Protein AF-A0AAE0UJG8-F1 (afdb_monomer)

Sequence (278 aa):
MYREDGTKCPFLLSLLTGKALEWASAVWDANPLIRASYSHFEKGICEVFEHPAGGEDISVQLMEIRQGSESAADYAIRFRTLAAQSELNNAVLWAMFHAGLNPTLQSELACHVEATSLSQFVATAIRLDNLQRQRRTGASDMASACPCIRLDCPGRGERDPEPMQLGRSRLAEEERRPRGPLRRCYNCGSTGHLSPRCLERASDTQVGDRSLLLSLTIPVSLLFSDCCVCVPALIDSGAAVNLIDGALVEELGITTSPCVPSLRITPIDSRKKPLRPR

Mean predicted aligned error: 22.06 Å

Solvent-accessible surface area (backbone atoms only — not comparable to full-atom values): 18209 Å² total; per-residue (Å²): 138,73,83,58,30,61,56,48,37,62,52,52,54,70,69,43,60,70,73,56,29,58,52,47,54,56,47,50,76,73,32,69,60,38,50,61,29,45,70,50,37,52,49,52,49,42,75,75,61,68,60,46,93,85,77,52,55,57,69,55,53,54,70,66,49,62,29,73,92,55,51,51,56,61,37,50,50,57,49,48,60,49,50,73,78,43,92,69,54,67,72,56,53,42,53,40,52,56,69,22,44,42,70,72,56,42,59,57,48,71,75,54,88,76,61,89,41,66,70,53,41,52,51,52,47,31,53,50,44,51,52,53,50,48,51,65,59,43,60,72,60,56,79,80,63,75,86,69,79,75,79,75,73,86,77,85,82,84,90,85,91,78,97,80,80,84,68,90,68,86,78,66,93,80,74,82,68,88,86,75,87,77,67,43,13,84,79,80,63,48,72,85,44,48,63,95,70,54,75,71,80,79,72,76,97,67,98,67,93,72,80,73,82,69,80,47,61,45,83,40,75,49,77,55,99,96,48,78,46,80,44,78,39,78,65,56,98,83,60,91,65,94,82,77,61,67,68,59,38,62,75,69,66,57,89,81,73,81,54,85,78,75,75,84,86,74,74,95,61,97,66,94,70,92,77,83,79,106

Secondary structure (DSSP, 8-state):
--TTHHHHHHHHHHH--THHHHHHHHHHHH-HHHHH-HHHHHHHHHHHH---TTSS-HHHHHHH---TTS-HHHHHHHHHHHHHT----HHHHHHHHHHHS-HHHHHHHHT-----SHHHHHHHHHHHHHHHHHHHHHHHHTTS--------PPP-------S---------TT---------B-TTT--BS--GGG-GGGGS-------------EEEEEEEETTEEEEEEEE--TT-SS----HHHHHHTT------SSPP----SSS----PPP-

InterPro domains:
  IPR001878 Zinc finger, CCHC-type [PF00098] (184-198)
  IPR001878 Zinc finger, CCHC-type [PS50158] (183-198)
  IPR001878 Zinc finger, CCHC-type [SM00343] (184-200)
  IPR005162 Retrotransposon-derived protein PEG10, N-terminal capsid-like domain [PF03732] (14-103)
  IPR032567 RTL1-related [PTHR15503] (7-258)
  IPR036875 Zinc finger, CCHC-type superfamily [SSF57756] (178-202)

Radius of gyration: 36.32 Å; Cα contacts (8 Å, |Δi|>4): 163; chains: 1; bounding box: 95×58×89 Å

Structure (mmCIF, N/CA/C/O backbone):
data_AF-A0AAE0UJG8-F1
#
_entry.id   AF-A0AAE0UJG8-F1
#
loop_
_atom_site.group_PDB
_atom_site.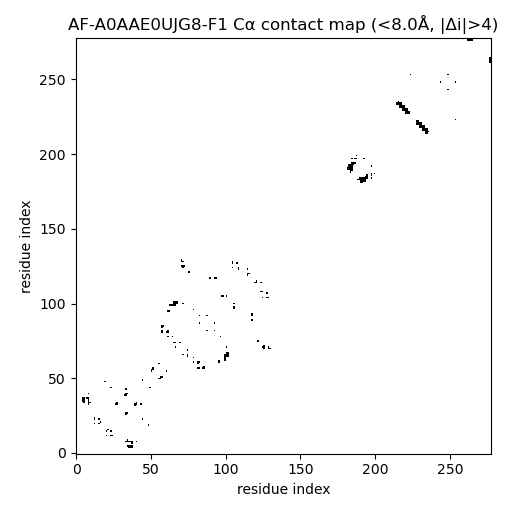id
_atom_site.type_symbol
_atom_site.label_atom_id
_atom_site.label_alt_id
_atom_site.label_comp_id
_atom_site.label_asym_id
_atom_site.label_entity_id
_atom_site.label_seq_id
_atom_site.pdbx_PDB_ins_code
_atom_site.Cartn_x
_atom_site.Cartn_y
_atom_site.Cartn_z
_atom_site.occupancy
_atom_site.B_iso_or_equiv
_atom_site.auth_seq_id
_atom_site.auth_comp_id
_atom_site.auth_asym_id
_atom_site.auth_atom_id
_atom_site.pdbx_PDB_model_num
ATOM 1 N N . MET A 1 1 ? 33.827 -16.273 -23.332 1.00 45.38 1 MET A N 1
ATOM 2 C CA . MET A 1 1 ? 32.419 -15.880 -23.113 1.00 45.38 1 MET A CA 1
ATOM 3 C C . MET A 1 1 ? 31.811 -15.050 -24.261 1.00 45.38 1 MET A C 1
ATOM 5 O O . MET A 1 1 ? 30.702 -14.586 -24.100 1.00 45.38 1 MET A O 1
ATOM 9 N N . TYR A 1 2 ? 32.459 -14.907 -25.433 1.00 48.12 2 TYR A N 1
ATOM 10 C CA . TYR A 1 2 ? 32.047 -13.949 -26.486 1.00 48.12 2 TYR A CA 1
ATOM 11 C C . TYR A 1 2 ? 31.337 -14.552 -27.717 1.00 48.12 2 TYR A C 1
ATOM 13 O O . TYR A 1 2 ? 31.074 -13.841 -28.680 1.00 48.12 2 TYR A O 1
ATOM 21 N N . ARG A 1 3 ? 31.071 -15.865 -27.753 1.00 50.94 3 ARG A N 1
ATOM 22 C CA . ARG A 1 3 ? 30.606 -16.528 -28.991 1.00 50.94 3 ARG A CA 1
ATOM 23 C C . ARG A 1 3 ? 29.095 -16.426 -29.221 1.00 50.94 3 ARG A C 1
ATOM 25 O O . ARG A 1 3 ? 28.6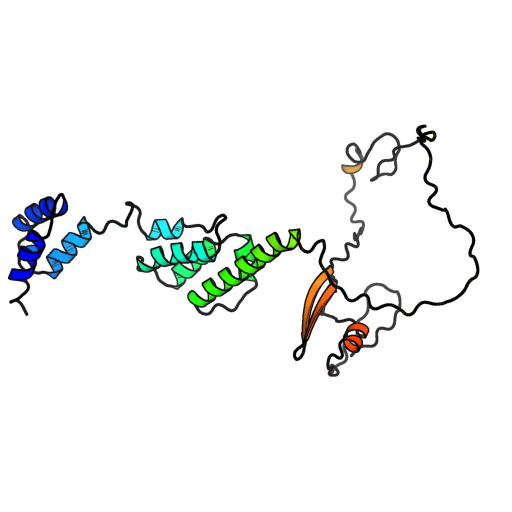57 -16.577 -30.352 1.00 50.94 3 ARG A O 1
ATOM 32 N N . GLU A 1 4 ? 28.319 -16.174 -28.171 1.00 61.50 4 GLU A N 1
ATOM 33 C CA . GLU A 1 4 ? 26.854 -16.156 -28.248 1.00 61.50 4 GLU A CA 1
ATOM 34 C C . GLU A 1 4 ? 26.285 -14.749 -28.487 1.00 61.50 4 GLU A C 1
ATOM 36 O O . GLU A 1 4 ? 25.322 -14.595 -29.240 1.00 61.50 4 GLU A O 1
ATOM 41 N N . ASP A 1 5 ? 26.909 -13.713 -27.922 1.00 60.31 5 ASP A N 1
ATOM 42 C CA . ASP A 1 5 ? 26.374 -12.343 -27.935 1.00 60.31 5 ASP A CA 1
ATOM 43 C C . ASP A 1 5 ? 26.286 -11.749 -29.347 1.00 60.31 5 ASP A C 1
ATOM 45 O O . ASP A 1 5 ? 25.276 -11.139 -29.694 1.00 60.31 5 ASP A O 1
ATOM 49 N N . GLY A 1 6 ? 27.269 -12.033 -30.212 1.00 66.25 6 GLY A N 1
ATOM 50 C CA . GLY A 1 6 ? 27.276 -11.553 -31.600 1.00 66.25 6 GLY A CA 1
ATOM 51 C C . GLY A 1 6 ? 26.129 -12.092 -32.468 1.00 66.25 6 GLY A C 1
ATOM 52 O O . GLY A 1 6 ? 25.825 -11.510 -33.504 1.00 66.25 6 GLY A O 1
ATOM 53 N N . THR A 1 7 ? 25.472 -13.180 -32.048 1.00 74.38 7 THR A N 1
ATOM 54 C CA . THR A 1 7 ? 24.292 -13.743 -32.736 1.00 74.38 7 THR A CA 1
ATOM 55 C C . THR A 1 7 ? 22.969 -13.401 -32.052 1.00 74.38 7 THR A C 1
ATOM 57 O O . THR A 1 7 ? 21.939 -13.339 -32.720 1.00 74.38 7 THR A O 1
ATOM 60 N N . LYS A 1 8 ? 22.987 -13.118 -30.743 1.00 79.56 8 LYS A N 1
ATOM 61 C CA . LYS A 1 8 ? 21.794 -12.766 -29.957 1.00 79.56 8 LYS A CA 1
ATOM 62 C C . LYS A 1 8 ? 21.279 -11.367 -30.285 1.00 79.56 8 LYS A C 1
ATOM 64 O O . LYS A 1 8 ? 20.082 -11.202 -30.492 1.00 79.56 8 LYS A O 1
ATOM 69 N N . CYS A 1 9 ? 22.169 -10.381 -30.389 1.00 81.94 9 CYS A N 1
ATOM 70 C CA . CYS A 1 9 ? 21.792 -9.002 -30.702 1.00 81.94 9 CY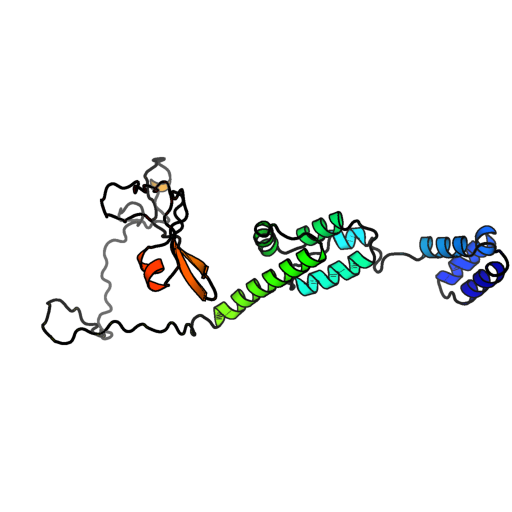S A CA 1
ATOM 71 C C . CYS A 1 9 ? 21.070 -8.849 -32.062 1.00 81.94 9 CYS A C 1
ATOM 73 O O . CYS A 1 9 ? 19.986 -8.269 -32.083 1.00 81.94 9 CYS A O 1
ATOM 75 N N . PRO A 1 10 ? 21.576 -9.390 -33.195 1.00 83.50 10 PRO A N 1
ATOM 76 C CA . PRO A 1 10 ? 20.868 -9.287 -34.475 1.00 83.50 10 PRO A CA 1
ATOM 77 C C . PRO A 1 10 ? 19.581 -10.126 -34.520 1.00 83.50 10 PRO A C 1
ATOM 79 O O . PRO A 1 10 ? 18.652 -9.773 -35.241 1.00 83.50 10 PRO A O 1
ATOM 82 N N . PHE A 1 11 ? 19.502 -11.212 -33.743 1.00 84.88 11 PHE A N 1
ATOM 83 C CA . PHE A 1 11 ? 18.270 -11.985 -33.585 1.00 84.88 11 PHE A CA 1
ATOM 84 C C . PHE A 1 11 ? 17.201 -11.217 -32.794 1.00 84.88 11 PHE A C 1
ATOM 86 O O . PHE A 1 11 ? 16.043 -11.197 -33.189 1.00 84.88 11 PHE A O 1
ATOM 93 N N . LEU A 1 12 ? 17.565 -10.529 -31.709 1.00 83.94 12 LEU A N 1
ATOM 94 C CA . LEU A 1 12 ? 16.628 -9.641 -31.017 1.00 83.94 12 LEU A CA 1
ATOM 95 C C . LEU A 1 12 ? 16.193 -8.481 -31.908 1.00 83.94 12 LEU A C 1
ATOM 97 O O . LEU A 1 12 ? 15.010 -8.163 -31.937 1.00 83.94 12 LEU A O 1
ATOM 101 N N . LEU A 1 13 ? 17.114 -7.903 -32.685 1.00 85.38 13 LEU A N 1
ATOM 102 C CA . LEU A 1 13 ? 16.790 -6.858 -33.654 1.00 85.38 13 LEU A CA 1
ATOM 103 C C . LEU A 1 13 ? 15.688 -7.307 -34.629 1.00 85.38 13 LEU A C 1
ATOM 105 O O . LEU A 1 13 ? 14.796 -6.520 -34.928 1.00 85.38 13 LEU A O 1
ATOM 109 N N . SER A 1 14 ? 15.710 -8.565 -35.091 1.00 87.75 14 SER A N 1
ATOM 110 C CA . SER A 1 14 ? 14.680 -9.090 -36.000 1.00 87.75 14 SER A CA 1
ATOM 111 C C . SER A 1 14 ? 13.337 -9.392 -35.325 1.00 87.75 14 SER A C 1
ATOM 113 O O . SER A 1 14 ? 12.329 -9.508 -36.020 1.00 87.75 14 SER A O 1
ATOM 115 N N . LEU A 1 15 ? 13.304 -9.498 -33.993 1.00 87.69 15 LEU A N 1
ATOM 116 C CA . LEU A 1 15 ? 12.079 -9.656 -33.203 1.00 87.69 15 LEU A CA 1
ATOM 117 C C . LEU A 1 15 ? 11.403 -8.315 -32.878 1.00 87.69 15 LEU A C 1
ATOM 119 O O . LEU A 1 15 ? 10.216 -8.293 -32.546 1.00 87.69 15 LEU A O 1
ATOM 123 N N . LEU A 1 16 ? 12.132 -7.198 -32.965 1.00 87.81 16 LEU A N 1
ATOM 124 C CA . LEU A 1 16 ? 11.573 -5.869 -32.727 1.00 87.81 16 LEU A CA 1
ATOM 125 C C . LEU A 1 16 ? 10.681 -5.430 -33.888 1.00 87.81 16 LEU A C 1
ATOM 127 O O . LEU A 1 16 ? 10.970 -5.665 -35.059 1.00 87.81 16 LEU A O 1
ATOM 131 N N . THR A 1 17 ? 9.594 -4.735 -33.561 1.00 88.06 17 THR A N 1
ATOM 132 C CA . THR A 1 17 ? 8.644 -4.204 -34.545 1.00 88.06 17 THR A CA 1
ATOM 133 C C . THR A 1 17 ? 8.210 -2.784 -34.182 1.00 88.06 17 THR A C 1
ATOM 135 O O . THR A 1 17 ? 8.353 -2.335 -33.041 1.00 88.06 17 THR A O 1
ATOM 138 N N . GLY A 1 18 ? 7.705 -2.045 -35.173 1.00 89.25 18 GLY A N 1
ATOM 139 C CA . GLY A 1 18 ? 7.240 -0.668 -34.996 1.00 89.25 18 GLY A CA 1
ATOM 140 C C . GLY A 1 18 ? 8.345 0.280 -34.515 1.00 89.25 18 GLY A C 1
ATOM 141 O O . GLY A 1 18 ? 9.488 0.196 -34.963 1.00 89.25 18 GLY A O 1
ATOM 142 N N . LYS A 1 19 ? 8.008 1.163 -33.567 1.00 86.50 19 LYS A N 1
ATOM 143 C CA . LYS A 1 19 ? 8.917 2.198 -33.035 1.00 86.50 19 LYS A CA 1
ATOM 144 C C . LYS A 1 19 ? 10.189 1.628 -32.392 1.00 86.50 19 LYS A C 1
ATOM 146 O O . LYS A 1 19 ? 11.232 2.275 -32.428 1.00 86.50 19 LYS A O 1
ATOM 151 N N . ALA A 1 20 ? 10.115 0.418 -31.831 1.00 87.69 20 ALA A N 1
ATOM 152 C CA . ALA A 1 20 ? 11.273 -0.255 -31.247 1.00 87.69 20 ALA A CA 1
ATOM 153 C C . ALA A 1 20 ? 12.316 -0.636 -32.304 1.00 87.69 20 ALA A C 1
ATOM 155 O O . ALA A 1 20 ? 13.510 -0.479 -32.067 1.00 87.69 20 ALA A O 1
ATOM 156 N N . LEU A 1 21 ? 11.874 -1.067 -33.490 1.00 90.31 21 LEU A N 1
ATOM 157 C CA . LEU A 1 21 ? 12.770 -1.387 -34.600 1.00 90.31 21 LEU A CA 1
ATOM 158 C C . LEU A 1 21 ? 13.400 -0.127 -35.207 1.00 90.31 21 LEU A C 1
ATOM 160 O O . LEU A 1 21 ? 14.593 -0.125 -35.500 1.00 90.31 21 LEU A O 1
ATOM 164 N N . GLU A 1 22 ? 12.621 0.947 -35.369 1.00 88.56 22 GLU A N 1
ATOM 165 C CA . GLU A 1 22 ? 13.127 2.234 -35.870 1.00 88.56 22 GLU A CA 1
ATOM 166 C C . GLU A 1 22 ? 14.260 2.761 -34.983 1.00 88.56 22 GLU A C 1
ATOM 168 O O . GLU A 1 22 ? 15.355 3.033 -35.478 1.00 88.56 22 GLU A O 1
ATOM 173 N N . TRP A 1 23 ? 14.038 2.805 -33.665 1.00 90.56 23 TRP A N 1
ATOM 174 C CA . TRP A 1 23 ? 15.079 3.157 -32.701 1.00 90.56 23 TRP A CA 1
ATOM 175 C C . TRP A 1 23 ? 16.276 2.205 -32.785 1.00 90.56 23 TRP A C 1
ATOM 177 O O . TRP A 1 23 ? 17.416 2.655 -32.917 1.00 90.56 23 TRP A O 1
ATOM 187 N N . ALA A 1 24 ? 16.024 0.893 -32.744 1.00 88.38 24 ALA A N 1
ATOM 188 C CA . ALA A 1 24 ? 17.097 -0.085 -32.677 1.00 88.38 24 ALA A CA 1
ATOM 189 C C . ALA A 1 24 ? 17.972 -0.040 -33.931 1.00 88.38 24 ALA A C 1
ATOM 191 O O . ALA A 1 24 ? 19.183 -0.108 -33.800 1.00 88.38 24 ALA A O 1
ATOM 192 N N . SER A 1 25 ? 17.400 0.152 -35.124 1.00 88.12 25 SER A N 1
ATOM 193 C CA . SER A 1 25 ? 18.158 0.293 -36.376 1.00 88.12 25 SER A CA 1
ATOM 194 C C . SER A 1 25 ? 19.057 1.537 -36.398 1.00 88.12 25 SER A C 1
ATOM 196 O O . SER A 1 25 ? 20.227 1.440 -36.767 1.00 88.12 25 SER A O 1
ATOM 198 N N . ALA A 1 26 ? 18.564 2.680 -35.910 1.00 88.12 26 ALA A N 1
ATOM 199 C CA . ALA A 1 26 ? 19.345 3.913 -35.829 1.00 88.12 26 ALA A CA 1
ATOM 200 C C . ALA A 1 26 ? 20.521 3.785 -34.845 1.00 88.12 26 ALA A C 1
ATOM 202 O O . ALA A 1 26 ? 21.645 4.203 -35.131 1.00 88.12 26 ALA A O 1
ATOM 203 N N . VAL A 1 27 ? 20.275 3.167 -33.688 1.00 86.88 27 VAL A N 1
ATOM 204 C CA . VAL A 1 27 ? 21.295 2.942 -32.656 1.00 86.88 27 VAL A CA 1
ATOM 205 C C . VAL A 1 27 ? 22.275 1.838 -33.055 1.00 86.88 27 VAL A C 1
ATOM 207 O O . VAL A 1 27 ? 23.464 1.939 -32.746 1.00 86.88 27 VAL A O 1
ATOM 210 N N . TRP A 1 28 ? 21.799 0.822 -33.781 1.00 85.50 28 TRP A N 1
ATOM 211 C CA . TRP A 1 28 ? 22.615 -0.254 -34.336 1.00 85.50 28 TRP A CA 1
ATOM 212 C C . TRP A 1 28 ? 23.740 0.337 -35.176 1.00 85.50 28 TRP A C 1
ATOM 214 O O . TRP A 1 28 ? 24.903 0.026 -34.926 1.00 85.50 28 TRP A O 1
ATOM 224 N N . ASP A 1 29 ? 23.414 1.242 -36.103 1.00 83.00 29 ASP A N 1
ATOM 225 C CA . ASP A 1 29 ? 24.383 1.900 -36.982 1.00 83.00 29 ASP A CA 1
ATOM 226 C C . ASP A 1 29 ? 25.317 2.868 -36.253 1.00 83.00 29 ASP A C 1
ATOM 228 O O . ASP A 1 29 ? 26.514 2.891 -36.549 1.00 83.00 29 ASP A O 1
ATOM 232 N N . ALA A 1 30 ? 24.805 3.606 -35.270 1.00 84.81 30 ALA A N 1
ATOM 233 C CA . ALA A 1 30 ? 25.566 4.628 -34.560 1.00 84.81 30 ALA A CA 1
ATOM 234 C C . ALA A 1 30 ? 26.528 4.078 -33.489 1.00 84.81 30 ALA A C 1
ATOM 236 O O . ALA A 1 30 ? 27.529 4.731 -33.192 1.00 84.81 30 ALA A O 1
ATOM 237 N N . ASN A 1 31 ? 26.243 2.914 -32.887 1.00 82.69 31 ASN A N 1
ATOM 238 C CA . ASN A 1 31 ? 26.942 2.465 -31.680 1.00 82.69 31 ASN A CA 1
ATOM 239 C C . ASN A 1 31 ? 27.471 1.015 -31.788 1.00 82.69 31 ASN A C 1
ATOM 241 O O . ASN A 1 31 ? 26.727 0.052 -31.578 1.00 82.69 31 ASN A O 1
ATOM 245 N N . PRO A 1 32 ? 28.777 0.808 -32.057 1.00 82.25 32 PRO A N 1
ATOM 246 C CA . PRO A 1 32 ? 29.342 -0.532 -32.248 1.00 82.25 32 PRO A CA 1
ATOM 247 C C . PRO A 1 32 ? 29.331 -1.393 -30.972 1.00 82.25 32 PRO A C 1
ATOM 249 O O . PRO A 1 32 ? 29.357 -2.619 -31.061 1.00 82.25 32 PRO A O 1
ATOM 252 N N . LEU A 1 33 ? 29.244 -0.778 -29.787 1.00 81.31 33 LEU A N 1
ATOM 253 C CA . LEU A 1 33 ? 29.169 -1.484 -28.500 1.00 81.31 33 LEU A CA 1
ATOM 254 C C . LEU A 1 33 ? 27.865 -2.276 -28.337 1.00 81.31 33 LEU A C 1
ATOM 256 O O . LEU A 1 33 ? 27.872 -3.373 -27.785 1.00 81.31 33 LEU A O 1
ATOM 260 N N . ILE A 1 34 ? 26.767 -1.755 -28.882 1.00 79.31 34 ILE A N 1
ATOM 261 C CA . ILE A 1 34 ? 25.436 -2.373 -28.824 1.00 79.31 34 ILE A CA 1
ATOM 262 C C . ILE A 1 34 ? 25.353 -3.596 -29.754 1.00 79.31 34 ILE A C 1
ATOM 264 O O . ILE A 1 34 ? 24.645 -4.561 -29.475 1.00 79.31 34 ILE A O 1
ATOM 268 N N . ARG A 1 35 ? 26.154 -3.608 -30.826 1.00 77.25 35 ARG A N 1
ATOM 269 C CA . ARG A 1 35 ? 26.320 -4.770 -31.714 1.00 77.25 35 ARG A CA 1
ATOM 270 C C . ARG A 1 35 ? 27.167 -5.877 -31.092 1.00 77.25 35 ARG A C 1
ATOM 272 O O . ARG A 1 35 ? 26.952 -7.051 -31.381 1.00 77.25 35 ARG A O 1
ATOM 279 N N . ALA A 1 36 ? 28.158 -5.498 -30.287 1.00 79.69 36 ALA A N 1
ATOM 280 C CA . ALA A 1 36 ? 29.158 -6.414 -29.750 1.00 79.69 36 ALA A CA 1
ATOM 281 C C . ALA A 1 36 ? 28.756 -7.052 -28.412 1.00 79.69 36 ALA A C 1
ATOM 283 O O . ALA A 1 36 ? 29.292 -8.102 -28.059 1.00 79.69 36 ALA A O 1
ATOM 284 N N . SER A 1 37 ? 27.849 -6.425 -27.660 1.00 84.06 37 SER A N 1
ATOM 285 C CA . SER A 1 37 ? 27.502 -6.847 -26.305 1.00 84.06 37 SER A CA 1
ATOM 286 C C . SER A 1 37 ? 25.993 -6.857 -26.087 1.00 84.06 37 SER A C 1
ATOM 288 O O . SER A 1 37 ? 25.329 -5.826 -26.196 1.00 84.06 37 SER A O 1
ATOM 290 N N . TYR A 1 38 ? 25.475 -8.027 -25.708 1.00 84.00 38 TYR A N 1
ATOM 291 C CA . TYR A 1 38 ? 24.061 -8.217 -25.386 1.00 84.00 38 TYR A CA 1
ATOM 292 C C . TYR A 1 38 ? 23.606 -7.308 -24.241 1.00 84.00 38 TYR A C 1
ATOM 294 O O . TYR A 1 38 ? 22.577 -6.652 -24.355 1.00 84.00 38 TYR A O 1
ATOM 302 N N . SER A 1 39 ? 24.405 -7.191 -23.177 1.00 85.44 39 SER A N 1
ATOM 303 C CA . SER A 1 39 ? 24.059 -6.357 -22.020 1.00 85.44 39 SER A CA 1
ATOM 304 C C . SER A 1 39 ? 23.936 -4.873 -22.368 1.00 85.44 39 SER A C 1
ATOM 306 O O . SER A 1 39 ? 23.113 -4.174 -21.788 1.00 85.44 39 SER A O 1
ATOM 308 N N . HIS A 1 40 ? 24.719 -4.379 -23.333 1.00 85.44 40 HIS A N 1
ATOM 309 C CA . HIS A 1 40 ? 24.612 -2.994 -23.797 1.00 85.44 40 HIS A CA 1
ATOM 310 C C . HIS A 1 40 ? 23.367 -2.780 -24.664 1.00 85.44 40 HIS A C 1
ATOM 312 O O . HIS A 1 40 ? 22.743 -1.725 -24.577 1.00 85.44 40 HIS A O 1
ATOM 318 N N . PHE A 1 41 ? 22.993 -3.774 -25.475 1.00 85.25 41 PHE A N 1
ATOM 319 C CA . PHE A 1 41 ? 21.751 -3.749 -26.249 1.00 85.25 41 PHE A CA 1
ATOM 320 C C . PHE A 1 41 ? 20.515 -3.779 -25.345 1.00 85.25 41 PHE A C 1
ATOM 322 O O . PHE A 1 41 ? 19.624 -2.948 -25.502 1.00 85.25 41 PHE A O 1
ATOM 329 N N . GLU A 1 42 ? 20.492 -4.687 -24.369 1.00 84.56 42 GLU A N 1
ATOM 330 C CA . GLU A 1 42 ? 19.427 -4.799 -23.370 1.00 84.56 42 GLU A CA 1
ATOM 331 C C . GLU A 1 42 ? 19.310 -3.517 -22.540 1.00 84.56 42 GLU A C 1
ATOM 333 O O . GLU A 1 42 ? 18.232 -2.946 -22.433 1.00 84.56 42 GLU A O 1
ATOM 338 N N . LYS A 1 43 ? 20.425 -2.968 -22.051 1.00 84.81 43 LYS A N 1
ATOM 339 C CA . LYS A 1 43 ? 20.386 -1.702 -21.315 1.00 84.81 43 LYS A CA 1
ATOM 340 C C . LYS A 1 43 ? 19.833 -0.551 -22.162 1.00 84.81 43 LYS A C 1
ATOM 342 O O . LYS A 1 43 ? 19.016 0.215 -21.671 1.00 84.81 43 LYS A O 1
ATOM 347 N N . GLY A 1 44 ? 20.235 -0.450 -23.430 1.00 85.06 44 GLY A N 1
ATOM 348 C CA . GLY A 1 44 ? 19.723 0.585 -24.328 1.00 85.06 44 GLY A CA 1
ATOM 349 C C . GLY A 1 44 ? 18.224 0.444 -24.602 1.00 85.06 44 GLY A C 1
ATOM 350 O O . GLY A 1 44 ? 17.520 1.450 -24.650 1.00 85.06 44 GLY A O 1
ATOM 351 N N . ILE A 1 45 ? 17.723 -0.788 -24.765 1.00 85.38 45 ILE A N 1
ATOM 352 C CA . ILE A 1 45 ? 16.292 -1.001 -25.012 1.00 85.38 45 ILE A CA 1
ATOM 353 C C . ILE A 1 45 ? 15.472 -0.699 -23.761 1.00 85.38 45 ILE A C 1
ATOM 355 O O . ILE A 1 45 ? 14.427 -0.066 -23.869 1.00 85.38 45 ILE A O 1
ATOM 359 N N . CYS A 1 46 ? 15.977 -1.069 -22.584 1.00 82.19 46 CYS A N 1
ATOM 360 C CA . CYS A 1 46 ? 15.388 -0.706 -21.304 1.00 82.19 46 CYS A CA 1
ATOM 361 C C . CYS A 1 46 ? 15.370 0.819 -21.125 1.00 82.19 46 CYS A C 1
ATOM 363 O O . CYS A 1 46 ? 14.309 1.391 -20.937 1.00 82.19 46 CYS A O 1
ATOM 365 N N . GLU A 1 47 ? 16.487 1.519 -21.332 1.00 82.69 47 GLU A N 1
ATOM 366 C CA . GLU A 1 47 ? 16.549 2.985 -21.204 1.00 82.69 47 GLU A CA 1
ATOM 367 C C . GLU A 1 47 ? 15.539 3.729 -22.099 1.00 82.69 47 GLU A C 1
ATOM 369 O O . GLU A 1 47 ? 15.025 4.775 -21.708 1.00 82.69 47 GLU A O 1
ATOM 374 N N . VAL A 1 48 ? 15.250 3.214 -23.299 1.00 83.31 48 VAL A N 1
ATOM 375 C CA . VAL A 1 48 ? 14.342 3.878 -24.251 1.00 83.31 48 VAL A CA 1
ATOM 376 C C . VAL A 1 48 ? 12.902 3.369 -24.181 1.00 83.31 48 VAL A C 1
ATOM 378 O O . VAL A 1 48 ? 11.986 4.094 -24.567 1.00 83.31 48 VAL A O 1
ATOM 381 N N . PHE A 1 49 ? 12.657 2.151 -23.698 1.00 80.62 49 PHE A N 1
ATOM 382 C CA . PHE A 1 49 ? 11.324 1.535 -23.733 1.00 80.62 49 PHE A CA 1
ATOM 383 C C . PHE A 1 49 ? 10.786 1.075 -22.378 1.00 80.62 49 PHE A C 1
ATOM 385 O O . PHE A 1 49 ? 9.574 0.881 -22.287 1.00 80.62 49 PHE A O 1
ATOM 392 N N . GLU A 1 50 ? 11.595 0.986 -21.319 1.00 73.31 50 GLU A N 1
ATOM 393 C CA . GLU A 1 50 ? 11.095 0.886 -19.940 1.00 73.31 50 GLU A CA 1
ATOM 394 C C . GLU A 1 50 ? 10.570 2.245 -19.490 1.00 73.31 50 GLU A C 1
ATOM 396 O O . GLU A 1 50 ? 11.147 2.957 -18.675 1.00 73.31 50 GLU A O 1
ATOM 401 N N . HIS A 1 51 ? 9.421 2.598 -20.047 1.00 67.88 51 HIS A N 1
ATOM 402 C CA . HIS A 1 51 ? 8.561 3.597 -19.458 1.00 67.88 51 HIS A CA 1
ATOM 403 C C . HIS A 1 51 ? 7.524 2.851 -18.613 1.00 67.88 51 HIS A C 1
ATOM 405 O O . HIS A 1 51 ? 6.920 1.888 -19.102 1.00 67.88 51 HIS A O 1
ATOM 411 N N . PRO A 1 52 ? 7.296 3.260 -17.357 1.00 58.91 52 PRO A N 1
ATOM 412 C CA . PRO A 1 52 ? 6.273 2.658 -16.516 1.00 58.91 52 PRO A CA 1
ATOM 413 C C . PRO A 1 52 ? 4.918 2.729 -17.223 1.00 58.91 52 PRO A C 1
ATOM 415 O O . PRO A 1 52 ? 4.604 3.714 -17.899 1.00 58.91 52 PRO A O 1
ATOM 418 N N . ALA A 1 53 ? 4.130 1.656 -17.122 1.00 52.50 53 ALA A N 1
ATOM 419 C CA . ALA A 1 53 ? 2.849 1.545 -17.809 1.00 52.50 53 ALA A CA 1
ATOM 420 C C . ALA A 1 53 ? 1.958 2.753 -17.454 1.00 52.50 53 ALA A C 1
ATOM 422 O O . ALA A 1 53 ? 1.483 2.866 -16.328 1.00 52.50 53 ALA A O 1
ATOM 423 N N . GLY A 1 54 ? 1.771 3.674 -18.408 1.00 57.31 54 GLY A N 1
ATOM 424 C CA . GLY A 1 54 ? 1.001 4.912 -18.224 1.00 57.31 54 GLY A CA 1
ATOM 425 C C . GLY A 1 54 ? 1.798 6.221 -18.313 1.00 57.31 54 GLY A C 1
ATOM 426 O O . GLY A 1 54 ? 1.176 7.274 -18.384 1.00 57.31 54 GLY A O 1
ATOM 427 N N . GLY A 1 55 ? 3.134 6.181 -18.378 1.00 58.41 55 GLY A N 1
ATOM 428 C CA . GLY A 1 55 ? 3.982 7.376 -18.529 1.00 58.41 55 GLY A CA 1
ATOM 429 C C . GLY A 1 55 ? 4.272 8.140 -17.231 1.00 58.41 55 GLY A C 1
ATOM 430 O O . GLY A 1 55 ? 5.028 9.106 -17.263 1.00 58.41 55 GLY A O 1
ATOM 431 N N . GLU A 1 56 ? 3.720 7.697 -16.102 1.00 62.28 56 GLU A N 1
ATOM 432 C CA . GLU A 1 56 ? 4.044 8.205 -14.766 1.00 62.28 56 GLU A CA 1
ATOM 433 C C . GLU A 1 56 ? 4.944 7.223 -14.025 1.00 62.28 56 GLU A C 1
ATOM 435 O O . GLU A 1 56 ? 4.639 6.029 -13.966 1.00 62.28 56 GLU A O 1
ATOM 440 N N . ASP A 1 57 ? 6.018 7.738 -13.424 1.00 79.25 57 ASP A N 1
ATOM 441 C CA . ASP A 1 57 ? 6.921 6.980 -12.559 1.00 79.25 57 ASP A CA 1
ATOM 442 C C . ASP A 1 57 ? 6.148 6.146 -11.528 1.00 79.25 57 ASP A C 1
ATOM 444 O O . ASP A 1 57 ? 5.280 6.650 -10.815 1.00 79.25 57 ASP A O 1
ATOM 448 N N . ILE A 1 58 ? 6.490 4.857 -11.406 1.00 83.12 58 ILE A N 1
ATOM 449 C CA . ILE A 1 58 ? 5.862 3.930 -10.441 1.00 83.12 58 ILE A CA 1
ATOM 450 C C . ILE A 1 58 ? 5.940 4.487 -9.012 1.00 83.12 58 ILE A C 1
ATOM 452 O O . ILE A 1 58 ? 5.031 4.287 -8.207 1.00 83.12 58 ILE A O 1
ATOM 456 N N . SER A 1 59 ? 7.009 5.224 -8.698 1.00 83.25 59 SER A N 1
ATOM 457 C CA . SER A 1 59 ? 7.178 5.924 -7.424 1.00 83.25 59 SER A CA 1
ATOM 458 C C . SER A 1 59 ? 6.110 7.001 -7.198 1.00 83.25 59 SER A C 1
ATOM 460 O O . SER A 1 59 ? 5.583 7.101 -6.092 1.00 83.25 59 SER A O 1
ATOM 462 N N . VAL A 1 60 ? 5.744 7.764 -8.231 1.00 85.38 60 VAL A N 1
ATOM 463 C CA . VAL A 1 60 ? 4.674 8.772 -8.179 1.00 85.38 60 VAL A CA 1
ATOM 464 C C . VAL A 1 60 ? 3.324 8.085 -7.999 1.00 85.38 60 VAL A C 1
ATOM 466 O O . VAL A 1 60 ? 2.597 8.414 -7.063 1.00 85.38 60 VAL A O 1
ATOM 469 N N . GLN A 1 61 ? 3.043 7.041 -8.785 1.00 87.81 61 GLN A N 1
ATOM 470 C CA . GLN A 1 61 ? 1.805 6.265 -8.651 1.00 87.81 61 GLN A CA 1
ATOM 471 C C . GLN A 1 61 ? 1.653 5.661 -7.240 1.00 87.81 61 GLN A C 1
ATOM 473 O O . GLN A 1 61 ? 0.569 5.691 -6.653 1.00 87.81 61 GLN A O 1
ATOM 478 N N . LEU A 1 62 ? 2.744 5.161 -6.646 1.00 90.81 62 LEU A N 1
ATOM 479 C CA . LEU A 1 62 ? 2.770 4.665 -5.263 1.00 90.81 62 LEU A CA 1
ATOM 480 C C . LEU A 1 62 ? 2.558 5.763 -4.216 1.00 90.81 62 LEU A C 1
ATOM 482 O O . LEU A 1 62 ? 1.974 5.493 -3.166 1.00 90.81 62 LEU A O 1
ATOM 486 N N . MET A 1 63 ? 3.018 6.989 -4.468 1.00 88.94 63 MET A N 1
ATOM 487 C CA . MET A 1 63 ? 2.784 8.114 -3.561 1.00 88.94 63 MET A CA 1
ATOM 488 C C . MET A 1 63 ? 1.358 8.651 -3.643 1.00 88.94 63 MET A C 1
ATOM 490 O O . MET A 1 63 ? 0.855 9.175 -2.645 1.00 88.94 63 MET A O 1
ATOM 494 N N . GLU A 1 64 ? 0.696 8.524 -4.788 1.00 91.19 64 GLU A N 1
ATOM 495 C CA . GLU A 1 64 ? -0.651 9.052 -5.017 1.00 91.19 64 GLU A CA 1
ATOM 496 C C . GLU A 1 64 ? -1.759 8.043 -4.725 1.00 91.19 64 GLU A C 1
ATOM 498 O O . GLU A 1 64 ? -2.879 8.439 -4.400 1.00 91.19 64 GLU A O 1
ATOM 503 N N . ILE A 1 65 ? -1.465 6.740 -4.759 1.00 92.62 65 ILE A N 1
ATOM 504 C CA . ILE A 1 65 ? -2.480 5.714 -4.526 1.00 92.62 65 ILE A CA 1
ATOM 505 C C . ILE A 1 65 ? -3.115 5.850 -3.132 1.00 92.62 65 ILE A C 1
ATOM 507 O O . ILE A 1 65 ? -2.448 5.874 -2.093 1.00 92.62 65 ILE A O 1
ATOM 511 N N . ARG A 1 66 ? -4.447 5.926 -3.097 1.00 94.81 66 ARG A N 1
ATOM 512 C CA . ARG A 1 66 ? -5.254 5.966 -1.870 1.00 94.81 66 ARG A CA 1
ATOM 513 C C . ARG A 1 66 ? -6.286 4.842 -1.864 1.00 94.81 66 ARG A C 1
ATOM 515 O O . ARG A 1 66 ? -6.776 4.431 -2.918 1.00 94.81 66 ARG A O 1
ATOM 522 N N . GLN A 1 67 ? -6.640 4.385 -0.664 1.00 94.38 67 GLN A N 1
ATOM 523 C CA . GLN A 1 67 ? -7.720 3.424 -0.437 1.00 94.38 67 GLN A CA 1
ATOM 524 C C . GLN A 1 67 ? -9.085 4.020 -0.821 1.00 94.38 67 GLN A C 1
ATOM 526 O O . GLN A 1 67 ? -9.909 3.353 -1.440 1.00 94.38 67 GLN A O 1
ATOM 531 N N . GLY A 1 68 ? -9.338 5.285 -0.466 1.00 90.69 68 GLY A N 1
ATOM 532 C CA . GLY A 1 68 ? -10.618 5.940 -0.742 1.00 90.69 68 GLY A CA 1
ATOM 533 C C . GLY A 1 68 ? -11.802 5.221 -0.078 1.00 90.69 68 GLY A C 1
ATOM 534 O O . GLY A 1 68 ? -11.810 5.014 1.138 1.00 90.69 68 GLY A O 1
ATOM 535 N N . SER A 1 69 ? -12.815 4.867 -0.874 1.00 87.88 69 SER A N 1
ATOM 536 C CA . SER A 1 69 ? -14.011 4.122 -0.443 1.00 87.88 69 SER A CA 1
ATOM 537 C C . SER A 1 69 ? -13.875 2.596 -0.577 1.00 87.88 69 SER A C 1
ATOM 539 O O . SER A 1 69 ? -14.721 1.852 -0.061 1.00 87.88 69 SER A O 1
ATOM 541 N N . GLU A 1 70 ? -12.819 2.121 -1.237 1.00 92.19 70 GLU A N 1
ATOM 542 C CA . GLU A 1 70 ? -12.578 0.702 -1.504 1.00 92.19 70 GLU A CA 1
ATOM 543 C C . GLU A 1 70 ? -12.183 -0.069 -0.240 1.00 92.19 70 GLU A C 1
ATOM 545 O O . GLU A 1 70 ? -11.800 0.504 0.792 1.00 92.19 70 GLU A O 1
ATOM 550 N N . SER A 1 71 ? -12.306 -1.397 -0.299 1.00 93.88 71 SER A N 1
ATOM 551 C CA . SER A 1 71 ? -11.850 -2.251 0.795 1.00 93.88 71 SER A CA 1
ATOM 552 C C . SER A 1 71 ? -10.331 -2.163 0.952 1.00 93.88 71 SER A C 1
ATOM 554 O O . SER A 1 71 ? -9.595 -1.923 -0.010 1.00 93.88 71 SER A O 1
ATOM 556 N N . ALA A 1 72 ? -9.837 -2.377 2.170 1.00 94.00 72 ALA A N 1
ATOM 557 C CA . ALA A 1 72 ? -8.398 -2.428 2.411 1.00 94.00 72 ALA A CA 1
ATOM 558 C C . ALA A 1 72 ? -7.732 -3.587 1.644 1.00 94.00 72 ALA A C 1
ATOM 560 O O . ALA A 1 72 ? -6.550 -3.501 1.322 1.00 94.00 72 ALA A O 1
ATOM 561 N N . ALA A 1 73 ? -8.481 -4.649 1.321 1.00 94.31 73 ALA A N 1
ATOM 562 C CA . ALA A 1 73 ? -7.990 -5.769 0.524 1.00 94.31 73 ALA A CA 1
ATOM 563 C C . ALA A 1 73 ? -7.763 -5.372 -0.942 1.00 94.31 73 ALA A C 1
ATOM 565 O O . ALA A 1 73 ? -6.680 -5.618 -1.470 1.00 94.31 73 ALA A O 1
ATOM 566 N N . ASP A 1 74 ? -8.735 -4.702 -1.565 1.00 95.69 74 ASP A N 1
ATOM 567 C CA . ASP A 1 74 ? -8.622 -4.241 -2.956 1.00 95.69 74 ASP A CA 1
ATOM 568 C C . ASP A 1 74 ? -7.490 -3.220 -3.100 1.00 95.69 74 ASP A C 1
ATOM 570 O O . ASP A 1 74 ? -6.635 -3.332 -3.981 1.00 95.69 74 ASP A O 1
ATOM 574 N N . TYR A 1 75 ? -7.417 -2.274 -2.161 1.00 96.19 75 TYR A N 1
ATOM 575 C CA . TYR A 1 75 ? -6.311 -1.327 -2.079 1.00 96.19 75 TYR A CA 1
ATOM 576 C C . TYR A 1 75 ? -4.955 -2.032 -1.924 1.00 96.19 75 TYR A C 1
ATOM 578 O O . TYR A 1 75 ? -4.004 -1.696 -2.630 1.00 96.19 75 TYR A O 1
ATOM 586 N N . ALA A 1 76 ? -4.856 -3.038 -1.050 1.00 95.12 76 ALA A N 1
ATOM 587 C CA . ALA A 1 76 ? -3.619 -3.784 -0.843 1.00 95.12 76 ALA A CA 1
ATOM 588 C C . ALA A 1 76 ? -3.157 -4.553 -2.084 1.00 95.12 76 ALA A C 1
ATOM 590 O O . ALA A 1 76 ? -1.950 -4.668 -2.301 1.00 95.12 76 ALA A O 1
ATOM 591 N N . ILE A 1 77 ? -4.084 -5.065 -2.898 1.00 94.81 77 ILE A N 1
ATOM 592 C CA . ILE A 1 77 ? -3.751 -5.700 -4.177 1.00 94.81 77 ILE A CA 1
ATOM 593 C C . ILE A 1 77 ? -3.134 -4.660 -5.111 1.00 94.81 77 ILE A C 1
ATOM 595 O O . ILE A 1 77 ? -1.999 -4.849 -5.546 1.00 94.81 77 ILE A O 1
ATOM 599 N N . ARG A 1 78 ? -3.823 -3.533 -5.343 1.00 94.25 78 ARG A N 1
ATOM 600 C CA . ARG A 1 78 ? -3.326 -2.457 -6.220 1.00 94.25 78 ARG A CA 1
ATOM 601 C C . ARG A 1 78 ? -1.958 -1.944 -5.768 1.00 94.25 78 ARG A C 1
ATOM 603 O O . ARG A 1 78 ? -1.036 -1.844 -6.574 1.00 94.25 78 ARG A O 1
ATOM 610 N N . PHE A 1 79 ? -1.805 -1.693 -4.468 1.00 94.75 79 PHE A N 1
ATOM 611 C CA . PHE A 1 79 ? -0.543 -1.250 -3.888 1.00 94.75 79 PHE A CA 1
ATOM 612 C C . PHE A 1 79 ? 0.578 -2.269 -4.111 1.00 94.75 79 PHE A C 1
ATOM 614 O O . PHE A 1 79 ? 1.666 -1.894 -4.531 1.00 94.75 79 PHE A O 1
ATOM 621 N N . ARG A 1 80 ? 0.330 -3.563 -3.867 1.00 92.81 80 ARG A N 1
ATOM 622 C CA . ARG A 1 80 ? 1.347 -4.609 -4.054 1.00 92.81 80 ARG A CA 1
ATOM 623 C C . ARG A 1 80 ? 1.739 -4.801 -5.510 1.00 92.81 80 ARG A C 1
ATOM 625 O O . ARG A 1 80 ? 2.906 -5.071 -5.770 1.00 92.81 80 ARG A O 1
ATOM 632 N N . THR A 1 81 ? 0.802 -4.653 -6.440 1.00 91.94 81 THR A N 1
ATOM 633 C CA . THR A 1 81 ? 1.102 -4.707 -7.874 1.00 91.94 81 THR A CA 1
ATOM 634 C C . THR A 1 81 ? 2.074 -3.600 -8.274 1.00 91.94 81 THR A C 1
ATOM 636 O O . THR A 1 81 ? 3.060 -3.889 -8.944 1.00 91.94 81 THR A O 1
ATOM 639 N N . LEU A 1 82 ? 1.849 -2.366 -7.808 1.00 90.44 82 LEU A N 1
ATOM 640 C CA . LEU A 1 82 ? 2.772 -1.252 -8.047 1.00 90.44 82 LEU A CA 1
ATOM 641 C C . LEU A 1 82 ? 4.099 -1.436 -7.297 1.00 90.44 82 LEU A C 1
ATOM 643 O O . LEU A 1 82 ? 5.169 -1.237 -7.862 1.00 90.44 82 LEU A O 1
ATOM 647 N N . ALA A 1 83 ? 4.045 -1.879 -6.040 1.00 90.75 83 ALA A N 1
ATOM 648 C CA . ALA A 1 83 ? 5.231 -2.096 -5.218 1.00 90.75 83 ALA A CA 1
ATOM 649 C C . ALA A 1 83 ? 6.161 -3.168 -5.803 1.00 90.75 83 ALA A C 1
ATOM 651 O O . ALA A 1 83 ? 7.374 -3.015 -5.720 1.00 90.75 83 ALA A O 1
ATOM 652 N N . ALA A 1 84 ? 5.613 -4.216 -6.427 1.00 87.75 84 ALA A N 1
ATOM 653 C CA . ALA A 1 84 ? 6.390 -5.276 -7.072 1.00 87.75 84 ALA A CA 1
ATOM 654 C C . ALA A 1 84 ? 7.185 -4.792 -8.294 1.00 87.75 84 ALA A C 1
ATOM 656 O O . ALA A 1 84 ? 8.177 -5.415 -8.657 1.00 87.75 84 ALA A O 1
ATOM 657 N N . GLN A 1 85 ? 6.748 -3.700 -8.921 1.00 83.94 85 GLN A N 1
ATOM 658 C CA . GLN A 1 85 ? 7.447 -3.058 -10.036 1.00 83.94 85 GLN A CA 1
ATOM 659 C C . GLN A 1 85 ? 8.415 -1.967 -9.551 1.00 83.94 85 GLN A C 1
ATOM 661 O O . GLN A 1 85 ? 9.126 -1.372 -10.352 1.00 83.94 85 GLN A O 1
ATOM 666 N N . SER A 1 86 ? 8.435 -1.684 -8.246 1.00 84.06 86 SER A N 1
ATOM 667 C CA . SER A 1 86 ? 9.276 -0.656 -7.646 1.00 84.06 86 SER A CA 1
ATOM 668 C C . SER A 1 86 ? 10.495 -1.265 -6.962 1.00 84.06 86 SER A C 1
ATOM 670 O O . SER A 1 86 ? 10.407 -2.307 -6.316 1.00 84.06 86 SER A O 1
ATOM 672 N N . GLU A 1 87 ? 11.615 -0.553 -7.001 1.00 82.31 87 GLU A N 1
ATOM 673 C CA . GLU A 1 87 ? 12.835 -0.917 -6.267 1.00 82.31 87 GLU A CA 1
ATOM 674 C C . GLU A 1 87 ? 12.884 -0.285 -4.862 1.00 82.31 87 GLU A C 1
ATOM 676 O O . GLU A 1 87 ? 13.943 -0.139 -4.249 1.00 82.31 87 GLU A O 1
ATOM 681 N N . LEU A 1 88 ? 11.733 0.144 -4.334 1.00 83.88 88 LEU A N 1
ATOM 682 C CA . LEU A 1 88 ? 11.669 0.877 -3.075 1.00 83.88 88 LEU A CA 1
ATOM 683 C C . LEU A 1 88 ? 11.869 -0.042 -1.868 1.00 83.88 88 LEU A C 1
ATOM 685 O O . LEU A 1 88 ? 11.392 -1.174 -1.805 1.00 83.88 88 LEU A O 1
ATOM 689 N N . ASN A 1 89 ? 12.541 0.492 -0.850 1.00 88.62 89 ASN A N 1
ATOM 690 C CA . ASN A 1 89 ? 12.749 -0.219 0.404 1.00 88.62 89 ASN A CA 1
ATOM 691 C C . ASN A 1 89 ? 11.403 -0.492 1.105 1.00 88.62 89 ASN A C 1
ATOM 693 O O . ASN A 1 89 ? 10.535 0.382 1.180 1.00 88.62 89 ASN A O 1
ATOM 697 N N . ASN A 1 90 ? 11.274 -1.675 1.709 1.00 85.75 90 ASN A N 1
ATOM 698 C CA . ASN A 1 90 ? 10.137 -2.093 2.527 1.00 85.75 90 ASN A CA 1
ATOM 699 C C . ASN A 1 90 ? 9.711 -1.051 3.572 1.00 85.75 90 ASN A C 1
ATOM 701 O O . ASN A 1 90 ? 8.517 -0.895 3.799 1.00 85.75 90 ASN A O 1
ATOM 705 N N . ALA A 1 91 ? 10.647 -0.313 4.180 1.00 86.75 91 ALA A N 1
ATOM 706 C CA . ALA A 1 91 ? 10.316 0.750 5.135 1.00 86.75 91 ALA A CA 1
ATOM 707 C C . ALA A 1 91 ? 9.524 1.907 4.491 1.00 86.75 91 ALA A C 1
ATOM 709 O O . ALA A 1 91 ? 8.576 2.422 5.081 1.00 86.75 91 ALA A O 1
ATOM 710 N N . VAL A 1 92 ? 9.878 2.280 3.257 1.00 90.12 92 VAL A N 1
ATOM 711 C CA . VAL A 1 92 ? 9.185 3.326 2.490 1.00 90.12 92 VAL A CA 1
ATOM 712 C C . VAL A 1 92 ? 7.831 2.810 2.017 1.00 90.12 92 VAL A C 1
ATOM 714 O O . VAL A 1 92 ? 6.827 3.497 2.178 1.00 90.12 92 VAL A O 1
ATOM 717 N N . LEU A 1 93 ? 7.778 1.570 1.516 1.00 90.75 93 LEU A N 1
ATOM 718 C CA . LEU A 1 93 ? 6.520 0.912 1.149 1.00 90.75 93 LEU A CA 1
ATOM 719 C C . LEU A 1 93 ? 5.550 0.853 2.332 1.00 90.75 93 LEU A C 1
ATOM 721 O O . LEU A 1 93 ? 4.356 1.082 2.167 1.00 90.75 93 LEU A O 1
ATOM 725 N N . TRP A 1 94 ? 6.062 0.603 3.535 1.00 89.75 94 TRP A N 1
ATOM 726 C CA . TRP A 1 94 ? 5.264 0.590 4.754 1.00 89.75 94 TRP A CA 1
ATOM 727 C C . TRP A 1 94 ? 4.655 1.960 5.058 1.00 89.75 94 TRP A C 1
ATOM 729 O O . TRP A 1 94 ? 3.446 2.068 5.259 1.00 89.75 94 TRP A O 1
ATOM 739 N N . ALA A 1 95 ? 5.475 3.013 5.022 1.00 89.44 95 ALA A N 1
ATOM 740 C CA . ALA A 1 95 ? 5.022 4.381 5.248 1.00 89.44 95 ALA A CA 1
ATOM 741 C C . ALA A 1 95 ? 3.995 4.832 4.195 1.00 89.44 95 ALA A C 1
ATOM 743 O O . ALA A 1 95 ? 2.970 5.412 4.549 1.00 89.44 95 ALA A O 1
ATOM 744 N N . MET A 1 96 ? 4.232 4.525 2.917 1.00 92.81 96 MET A N 1
ATOM 745 C CA . MET A 1 96 ? 3.311 4.864 1.827 1.00 92.81 96 MET A CA 1
ATOM 746 C C . MET A 1 96 ? 1.993 4.100 1.933 1.00 92.81 96 MET A C 1
ATOM 748 O O . MET A 1 96 ? 0.930 4.700 1.784 1.00 92.81 96 MET A O 1
ATOM 752 N N . PHE A 1 97 ? 2.045 2.803 2.253 1.00 92.50 97 PHE A N 1
ATOM 753 C CA . PHE A 1 97 ? 0.842 2.008 2.472 1.00 92.50 97 PHE A CA 1
ATOM 754 C C . PHE A 1 97 ? 0.034 2.576 3.642 1.00 92.50 97 PHE A C 1
ATOM 756 O O . PHE A 1 97 ? -1.150 2.842 3.479 1.00 92.50 97 PHE A O 1
ATOM 763 N N . HIS A 1 98 ? 0.670 2.855 4.787 1.00 90.81 98 HIS A N 1
ATOM 764 C CA . HIS A 1 98 ? 0.000 3.475 5.935 1.00 90.81 98 HIS A CA 1
ATOM 765 C C . HIS A 1 98 ? -0.637 4.826 5.571 1.00 90.81 98 HIS A C 1
ATOM 767 O O . HIS A 1 98 ? -1.804 5.059 5.882 1.00 90.81 98 HIS A O 1
ATOM 773 N N . ALA A 1 99 ? 0.102 5.712 4.897 1.00 91.88 99 ALA A N 1
ATOM 774 C CA . ALA A 1 99 ? -0.384 7.034 4.498 1.00 91.88 99 ALA A CA 1
ATOM 775 C C . ALA A 1 99 ? -1.555 6.970 3.502 1.00 91.88 99 ALA A C 1
ATOM 777 O O . ALA A 1 99 ? -2.395 7.872 3.480 1.00 91.88 99 ALA A O 1
ATOM 778 N N . GLY A 1 100 ? -1.622 5.913 2.687 1.00 93.12 100 GLY A N 1
ATOM 779 C CA . GLY A 1 100 ? -2.672 5.730 1.694 1.00 93.12 100 GLY A CA 1
ATOM 780 C C . GLY A 1 100 ? -3.973 5.113 2.216 1.00 93.12 100 GLY A C 1
ATOM 781 O O . GLY A 1 100 ? -4.980 5.157 1.502 1.00 93.12 100 GLY A O 1
ATOM 782 N N . LEU A 1 101 ? -3.990 4.575 3.440 1.00 93.44 101 LEU A N 1
ATOM 783 C CA . LEU A 1 101 ? -5.193 4.019 4.071 1.00 93.44 101 LEU A CA 1
ATOM 784 C C . LEU A 1 101 ? -6.207 5.106 4.446 1.00 93.44 101 LEU A C 1
ATOM 786 O O . LEU A 1 101 ? -5.878 6.282 4.583 1.00 93.44 101 LEU A O 1
ATOM 790 N N . ASN A 1 102 ? -7.462 4.717 4.659 1.00 91.88 102 ASN A N 1
ATOM 791 C CA . ASN A 1 102 ? -8.497 5.622 5.157 1.00 91.88 102 ASN A CA 1
ATOM 792 C C . ASN A 1 102 ? -8.139 6.148 6.570 1.00 91.88 102 ASN A C 1
ATOM 794 O O . ASN A 1 102 ? -7.736 5.341 7.412 1.00 91.88 102 ASN A O 1
ATOM 798 N N . PRO A 1 103 ? -8.330 7.447 6.888 1.00 89.00 103 PRO A N 1
ATOM 799 C CA . PRO A 1 103 ? -8.010 8.017 8.204 1.00 89.00 103 PRO A CA 1
ATOM 800 C C . PRO A 1 103 ? -8.643 7.274 9.392 1.00 89.00 103 PRO A C 1
ATOM 802 O O . PRO A 1 103 ? -8.008 7.138 10.438 1.00 89.00 103 PRO A O 1
ATOM 805 N N . THR A 1 104 ? -9.864 6.743 9.241 1.00 87.75 104 THR A N 1
ATOM 806 C CA . THR A 1 104 ? -10.504 5.933 10.293 1.00 87.75 104 THR A CA 1
ATOM 807 C C . THR A 1 104 ? -9.732 4.641 10.556 1.00 87.75 104 THR A C 1
ATOM 809 O O . THR A 1 104 ? -9.577 4.235 11.702 1.00 87.75 104 THR A O 1
ATOM 812 N N . LEU A 1 105 ? -9.224 4.002 9.501 1.00 89.56 105 LEU A N 1
ATOM 813 C CA . LEU A 1 105 ? -8.422 2.788 9.618 1.00 89.56 105 LEU A CA 1
ATOM 814 C C . LEU A 1 105 ? -7.023 3.102 10.171 1.00 89.56 105 LEU A C 1
ATOM 816 O O . LEU A 1 105 ? -6.525 2.352 11.002 1.00 89.56 105 LEU A O 1
ATOM 820 N N . GLN A 1 106 ? -6.422 4.228 9.764 1.00 89.44 106 GLN A N 1
ATOM 821 C CA . GLN A 1 106 ? -5.132 4.694 10.289 1.00 89.44 106 GLN A CA 1
ATOM 822 C C . GLN A 1 106 ? -5.181 4.916 11.808 1.00 89.44 106 GLN A C 1
ATOM 824 O O . GLN A 1 106 ? -4.270 4.499 12.516 1.00 89.44 106 GLN A O 1
ATOM 829 N N . SER A 1 107 ? -6.254 5.529 12.321 1.00 86.00 107 SER A N 1
ATOM 830 C CA . SER A 1 107 ? -6.405 5.771 13.765 1.00 86.00 107 SER A CA 1
ATOM 831 C C . SER A 1 107 ? -6.510 4.474 14.570 1.00 86.00 107 SER A C 1
ATOM 833 O O . SER A 1 107 ? -5.879 4.347 15.611 1.00 86.00 107 SER A O 1
ATOM 835 N N . GLU A 1 108 ? -7.253 3.486 14.070 1.00 85.19 108 GLU A N 1
ATOM 836 C CA . GLU A 1 108 ? -7.344 2.167 14.714 1.00 85.19 108 GLU A CA 1
ATOM 837 C C . GLU A 1 108 ? -6.011 1.409 14.651 1.00 85.19 108 GLU A C 1
ATOM 839 O O . GLU A 1 108 ? -5.589 0.786 15.623 1.00 85.19 108 GLU A O 1
ATOM 844 N N . LEU A 1 109 ? -5.306 1.491 13.518 1.00 85.25 109 LEU A N 1
ATOM 845 C CA . LEU A 1 109 ? -3.982 0.890 13.356 1.00 85.25 109 LEU A CA 1
ATOM 846 C C . LEU A 1 109 ? -2.941 1.512 14.293 1.00 85.25 109 LEU A C 1
ATOM 848 O O . LEU A 1 109 ? -2.066 0.788 14.756 1.00 85.25 109 LEU A O 1
ATOM 852 N N . ALA A 1 110 ? -3.056 2.799 14.637 1.00 80.19 110 ALA A N 1
ATOM 853 C CA . ALA A 1 110 ? -2.169 3.447 15.606 1.00 80.19 110 ALA A CA 1
ATOM 854 C C . ALA A 1 110 ? -2.265 2.825 17.013 1.00 80.19 110 ALA A C 1
ATOM 856 O O . ALA A 1 110 ? -1.298 2.862 17.773 1.00 80.19 110 ALA A O 1
ATOM 857 N N . CYS A 1 111 ? -3.401 2.210 17.353 1.00 75.75 111 CYS A N 1
ATOM 858 C CA . CYS A 1 111 ? -3.580 1.468 18.601 1.00 75.75 111 CYS A CA 1
ATOM 859 C C . CYS A 1 111 ? -3.026 0.030 18.538 1.00 75.75 111 CYS A C 1
ATOM 861 O O . CYS A 1 111 ? -2.941 -0.637 19.568 1.00 75.75 111 CYS A O 1
ATOM 863 N N . HIS A 1 112 ? -2.630 -0.458 17.358 1.00 69.56 112 HIS A N 1
ATOM 864 C CA . HIS A 1 112 ? -2.111 -1.808 17.143 1.00 69.56 112 HIS A CA 1
ATOM 865 C C . HIS A 1 112 ? -0.590 -1.791 16.918 1.00 69.56 112 HIS A C 1
ATOM 867 O O . HIS A 1 112 ? -0.098 -1.619 15.807 1.00 69.56 112 HIS A O 1
ATOM 873 N N . VAL A 1 113 ? 0.163 -2.026 17.994 1.00 54.94 113 VAL A N 1
ATOM 874 C CA . VAL A 1 113 ? 1.629 -1.843 18.079 1.00 54.94 113 VAL A CA 1
ATOM 875 C C . VAL A 1 113 ? 2.459 -2.962 17.401 1.00 54.94 113 VAL A C 1
ATOM 877 O O . VAL A 1 113 ? 3.679 -2.879 17.331 1.00 54.94 113 VAL A O 1
ATOM 880 N N . GLU A 1 114 ? 1.848 -4.016 16.856 1.00 57.38 114 GLU A N 1
ATOM 881 C CA . GLU A 1 114 ? 2.545 -5.311 16.697 1.00 57.38 114 GLU A CA 1
ATOM 882 C C . GLU A 1 114 ? 3.032 -5.696 15.287 1.00 57.38 114 GLU A C 1
ATOM 884 O O . GLU A 1 114 ? 3.518 -6.812 15.089 1.00 57.38 114 GLU A O 1
ATOM 889 N N . ALA A 1 115 ? 2.925 -4.843 14.268 1.00 63.88 115 ALA A N 1
ATOM 890 C CA . ALA A 1 115 ? 3.295 -5.280 12.920 1.00 63.88 115 ALA A CA 1
ATOM 891 C C . ALA A 1 115 ? 4.822 -5.307 12.704 1.00 63.88 115 ALA A C 1
ATOM 893 O O . ALA A 1 115 ? 5.441 -4.292 12.398 1.00 63.88 115 ALA A O 1
ATOM 894 N N . THR A 1 116 ? 5.423 -6.498 12.788 1.00 71.00 116 THR A N 1
ATOM 895 C CA . THR A 1 116 ? 6.868 -6.712 12.543 1.00 71.00 116 THR A CA 1
ATOM 896 C C . THR A 1 116 ? 7.239 -6.795 11.056 1.00 71.00 116 THR A C 1
ATOM 898 O O . THR A 1 116 ? 8.415 -6.751 10.702 1.00 71.00 116 THR A O 1
ATOM 901 N N . SER A 1 117 ? 6.250 -6.907 10.161 1.00 83.31 117 SER A N 1
ATOM 902 C CA . SER A 1 117 ? 6.459 -6.974 8.709 1.00 83.31 117 SER A CA 1
ATOM 903 C C . SER A 1 117 ? 5.336 -6.295 7.921 1.00 83.31 117 SER A C 1
ATOM 905 O O . SER A 1 117 ? 4.197 -6.207 8.385 1.00 83.31 117 SER A O 1
ATOM 907 N N . LEU A 1 118 ? 5.635 -5.871 6.685 1.00 84.88 118 LEU A N 1
ATOM 908 C CA . LEU A 1 118 ? 4.649 -5.300 5.757 1.00 84.88 118 LEU A CA 1
ATOM 909 C C . LEU A 1 118 ? 3.472 -6.253 5.521 1.00 84.88 118 LEU A C 1
ATOM 911 O O . LEU A 1 118 ? 2.319 -5.835 5.516 1.00 84.88 118 LEU A O 1
ATOM 915 N N . SER A 1 119 ? 3.740 -7.550 5.372 1.00 87.88 119 SER A N 1
ATOM 916 C CA . SER A 1 119 ? 2.693 -8.550 5.154 1.00 87.88 119 SER A CA 1
ATOM 917 C C . SER A 1 119 ? 1.735 -8.665 6.336 1.00 87.88 119 SER A C 1
ATOM 919 O O . SER A 1 119 ? 0.524 -8.710 6.121 1.00 87.88 119 SER A O 1
ATOM 921 N N . GLN A 1 120 ? 2.258 -8.656 7.566 1.00 88.56 120 GLN A N 1
ATOM 922 C CA . GLN A 1 120 ? 1.432 -8.646 8.774 1.00 88.56 120 GLN A CA 1
ATOM 923 C C . GLN A 1 120 ? 0.641 -7.345 8.899 1.00 88.56 120 GLN A C 1
ATOM 925 O O . GLN A 1 120 ? -0.549 -7.402 9.187 1.00 88.56 120 GLN A O 1
ATOM 930 N N . PHE A 1 121 ? 1.263 -6.197 8.616 1.00 88.81 121 PHE A N 1
ATOM 931 C CA . PHE A 1 121 ? 0.594 -4.895 8.652 1.00 88.81 121 PHE A CA 1
ATOM 932 C C . PHE A 1 121 ? -0.585 -4.812 7.675 1.00 88.81 121 PHE A C 1
ATOM 934 O O . PHE A 1 121 ? -1.677 -4.366 8.016 1.00 88.81 121 PHE A O 1
ATOM 941 N N . VAL A 1 122 ? -0.396 -5.307 6.453 1.00 91.06 122 VAL A N 1
ATOM 942 C CA . VAL A 1 122 ? -1.476 -5.376 5.466 1.00 91.06 122 VAL A CA 1
ATOM 943 C C . VAL A 1 122 ? -2.580 -6.327 5.941 1.00 91.06 122 VAL A C 1
ATOM 945 O O . VAL A 1 122 ? -3.761 -6.015 5.809 1.00 91.06 122 VAL A O 1
ATOM 948 N N . ALA A 1 123 ? -2.226 -7.474 6.527 1.00 91.31 123 ALA A N 1
ATOM 949 C CA . ALA A 1 123 ? -3.209 -8.426 7.039 1.00 91.31 123 ALA A CA 1
ATOM 950 C C . ALA A 1 123 ? -4.031 -7.849 8.207 1.00 91.31 123 ALA A C 1
ATOM 952 O O . ALA A 1 123 ? -5.250 -8.036 8.246 1.00 91.31 123 ALA A O 1
ATOM 953 N N . THR A 1 124 ? -3.400 -7.121 9.135 1.00 90.94 124 THR A N 1
ATOM 954 C CA . THR A 1 124 ? -4.108 -6.452 10.235 1.00 90.94 124 THR A CA 1
ATOM 955 C C . THR A 1 124 ? -5.017 -5.342 9.717 1.00 90.94 124 THR A C 1
ATOM 957 O O . THR A 1 124 ? -6.172 -5.281 10.139 1.00 90.94 124 THR A O 1
ATOM 960 N N . ALA A 1 125 ? -4.560 -4.538 8.751 1.00 91.31 125 ALA A N 1
ATOM 961 C CA . ALA A 1 125 ? -5.373 -3.510 8.101 1.00 91.31 125 ALA A CA 1
ATOM 962 C C . ALA A 1 125 ? -6.625 -4.101 7.423 1.00 91.31 125 ALA A C 1
ATOM 964 O O . ALA A 1 125 ? -7.732 -3.609 7.637 1.00 91.31 125 ALA A O 1
ATOM 965 N N . ILE A 1 126 ? -6.479 -5.206 6.679 1.00 93.56 126 ILE A N 1
ATOM 966 C CA . ILE A 1 126 ? -7.606 -5.909 6.042 1.00 93.56 126 ILE A CA 1
ATOM 967 C C . ILE A 1 126 ? -8.590 -6.439 7.088 1.00 93.56 126 ILE A C 1
ATOM 969 O O . ILE A 1 126 ? -9.802 -6.283 6.943 1.00 93.56 126 ILE A O 1
ATOM 973 N N . ARG A 1 127 ? -8.085 -7.049 8.167 1.00 92.00 127 ARG A N 1
ATOM 974 C CA . ARG A 1 127 ? -8.933 -7.567 9.248 1.00 92.00 127 ARG A CA 1
ATOM 975 C C . ARG A 1 127 ? -9.757 -6.453 9.896 1.00 92.00 127 ARG A C 1
ATOM 977 O O . ARG A 1 127 ? -10.950 -6.643 10.121 1.00 92.00 127 ARG A O 1
ATOM 984 N N . LEU A 1 128 ? -9.140 -5.307 10.179 1.00 90.88 128 LEU A N 1
ATOM 985 C CA . LEU A 1 128 ? -9.819 -4.155 10.777 1.00 90.88 128 LEU A CA 1
ATOM 986 C C . LEU A 1 128 ? -10.862 -3.547 9.834 1.00 90.88 128 LEU A C 1
ATOM 988 O O . LEU A 1 128 ? -11.982 -3.287 10.270 1.00 90.88 128 LEU A O 1
ATOM 992 N N . ASP A 1 129 ? -10.544 -3.388 8.548 1.00 92.81 129 ASP A N 1
ATOM 993 C CA . ASP A 1 129 ? -11.493 -2.868 7.555 1.00 92.81 129 ASP A CA 1
ATOM 994 C C . ASP A 1 129 ? -12.717 -3.787 7.425 1.00 92.81 129 ASP A C 1
ATOM 996 O O . ASP A 1 129 ? -13.856 -3.319 7.449 1.00 92.81 129 ASP A O 1
ATOM 1000 N N . ASN A 1 130 ? -12.503 -5.107 7.403 1.00 91.06 130 ASN A N 1
ATOM 1001 C CA . ASN A 1 130 ? -13.586 -6.090 7.387 1.00 91.06 130 ASN A CA 1
ATOM 1002 C C . ASN A 1 130 ? -14.479 -5.987 8.631 1.00 91.06 130 ASN A C 1
ATOM 1004 O O . ASN A 1 130 ? -15.702 -5.975 8.501 1.00 91.06 130 ASN A O 1
ATOM 1008 N N . LEU A 1 131 ? -13.894 -5.857 9.827 1.00 89.12 131 LEU A N 1
ATOM 1009 C CA . LEU A 1 131 ? -14.652 -5.673 11.070 1.00 89.12 131 LEU A CA 1
ATOM 1010 C C . LEU A 1 131 ? -15.466 -4.372 11.055 1.00 89.12 131 LEU A C 1
ATOM 1012 O O . LEU A 1 131 ? -16.635 -4.365 11.443 1.00 89.12 131 LEU A O 1
ATOM 1016 N N . GLN A 1 132 ? -14.886 -3.268 10.579 1.00 88.25 132 GLN A N 1
ATOM 1017 C CA . GLN A 1 132 ? -15.598 -1.993 10.459 1.00 88.25 132 GLN A CA 1
ATOM 1018 C C . GLN A 1 132 ? -16.754 -2.079 9.459 1.00 88.25 132 GLN A C 1
ATOM 1020 O O . GLN A 1 132 ? -17.851 -1.586 9.736 1.00 88.25 132 GLN A O 1
ATOM 1025 N N . ARG A 1 133 ? -16.540 -2.727 8.311 1.00 86.88 133 ARG A N 1
ATOM 1026 C CA . ARG A 1 133 ? -17.580 -2.934 7.295 1.00 86.88 133 ARG A CA 1
ATOM 1027 C C . ARG A 1 133 ? -18.703 -3.825 7.815 1.00 86.88 133 ARG A C 1
ATOM 1029 O O . ARG A 1 133 ? -19.859 -3.451 7.656 1.00 86.88 133 ARG A O 1
ATOM 1036 N N . GLN A 1 134 ? -18.378 -4.914 8.516 1.00 85.31 134 GLN A N 1
ATOM 1037 C CA . GLN A 1 134 ? -19.360 -5.783 9.176 1.00 85.31 134 GLN A CA 1
ATOM 1038 C C . GLN A 1 134 ? -20.183 -5.044 10.233 1.00 85.31 134 GLN A C 1
ATOM 1040 O O . GLN A 1 134 ? -21.384 -5.263 10.325 1.00 85.31 134 GLN A O 1
ATOM 1045 N N . ARG A 1 135 ? -19.580 -4.134 11.010 1.00 83.94 135 ARG A N 1
ATOM 1046 C CA . ARG A 1 135 ? -20.334 -3.288 11.953 1.00 83.94 135 ARG A CA 1
ATOM 1047 C C . ARG A 1 135 ? -21.292 -2.340 11.231 1.00 83.94 135 ARG A C 1
ATOM 1049 O O . ARG A 1 135 ? -22.398 -2.130 11.713 1.00 83.94 135 ARG A O 1
ATOM 1056 N N . ARG A 1 136 ? -20.901 -1.784 10.077 1.00 78.56 136 ARG A N 1
ATOM 1057 C CA . ARG A 1 136 ? -21.752 -0.878 9.281 1.00 78.56 136 ARG A CA 1
ATOM 1058 C C . ARG A 1 136 ? -22.938 -1.596 8.636 1.00 78.56 136 ARG A C 1
ATOM 1060 O O . ARG A 1 136 ? -24.031 -1.044 8.638 1.00 78.56 136 ARG A O 1
ATOM 1067 N N . THR A 1 137 ? -22.742 -2.803 8.107 1.00 69.19 137 THR A N 1
ATOM 1068 C CA . THR A 1 137 ? -23.834 -3.609 7.533 1.00 69.19 137 THR A CA 1
ATOM 1069 C C . THR A 1 137 ? -24.675 -4.284 8.615 1.00 69.19 137 THR A C 1
ATOM 1071 O O . THR A 1 137 ? -25.899 -4.242 8.558 1.00 69.19 137 THR A O 1
ATOM 1074 N N . GLY A 1 138 ? -24.040 -4.817 9.659 1.00 58.59 138 GLY A N 1
ATOM 1075 C CA . GLY A 1 138 ? -24.702 -5.458 10.794 1.00 58.59 138 GLY A CA 1
ATOM 1076 C C . GLY A 1 138 ? -25.493 -4.497 11.684 1.00 58.59 138 GLY A C 1
ATOM 1077 O O . GLY A 1 138 ? -26.445 -4.928 12.320 1.00 58.59 138 GLY A O 1
ATOM 1078 N N . ALA A 1 139 ? -25.181 -3.196 11.698 1.00 54.38 139 ALA A N 1
ATOM 1079 C CA . ALA A 1 139 ? -25.984 -2.193 12.406 1.00 54.38 139 ALA A CA 1
ATOM 1080 C C . ALA A 1 139 ? -27.398 -2.009 11.818 1.00 54.38 139 ALA A C 1
ATOM 1082 O O . ALA A 1 139 ? -28.271 -1.491 12.511 1.00 54.38 139 ALA A O 1
ATOM 1083 N N . SER A 1 140 ? -27.637 -2.453 10.577 1.00 52.06 140 SER A N 1
ATOM 1084 C CA . SER A 1 140 ? -28.980 -2.481 9.985 1.00 52.06 140 SER A CA 1
ATOM 1085 C C . SER A 1 140 ? -29.806 -3.684 10.460 1.00 52.06 140 SER A C 1
ATOM 1087 O O . SER A 1 140 ? -31.009 -3.547 10.657 1.00 52.06 140 SER A O 1
ATOM 1089 N N . ASP A 1 141 ? -29.171 -4.834 10.714 1.00 47.41 141 ASP A N 1
ATOM 1090 C CA . ASP A 1 141 ? -29.872 -6.081 11.068 1.00 47.41 141 ASP A CA 1
ATOM 1091 C C . ASP A 1 141 ? -29.872 -6.377 12.586 1.00 47.41 141 ASP A C 1
ATOM 1093 O O . ASP A 1 141 ? -30.752 -7.070 13.098 1.00 47.41 141 ASP A O 1
ATOM 1097 N N . MET A 1 142 ? -28.946 -5.793 13.356 1.00 46.97 142 MET A N 1
ATOM 1098 C CA . MET A 1 142 ? -28.827 -5.973 14.816 1.00 46.97 142 MET A CA 1
ATOM 1099 C C . MET A 1 142 ? -29.628 -4.971 15.656 1.00 46.97 142 MET A C 1
ATOM 1101 O O . MET A 1 142 ? -29.539 -4.984 16.881 1.00 46.97 142 MET A O 1
ATOM 1105 N N . ALA A 1 143 ? -30.483 -4.151 15.042 1.00 45.97 143 ALA A N 1
ATOM 1106 C CA . ALA A 1 143 ? -31.547 -3.471 15.783 1.00 45.97 143 ALA A CA 1
ATOM 1107 C C . ALA A 1 143 ? -32.724 -4.416 16.127 1.00 45.97 143 ALA A C 1
ATOM 1109 O O . ALA A 1 143 ? -33.652 -4.002 16.819 1.00 45.97 143 ALA A O 1
ATOM 1110 N N . SER A 1 144 ? -32.720 -5.677 15.663 1.00 50.50 144 SER A N 1
ATOM 1111 C CA . SER A 1 144 ? -33.818 -6.635 15.907 1.00 50.50 144 SER A CA 1
ATOM 1112 C C . SER A 1 144 ? -33.416 -8.048 16.345 1.00 50.50 144 SER A C 1
ATOM 1114 O O . SER A 1 144 ? -34.304 -8.861 16.585 1.00 50.50 144 SER A O 1
ATOM 1116 N N . ALA A 1 145 ? -32.130 -8.363 16.529 1.00 43.66 145 ALA A N 1
ATOM 1117 C CA . ALA A 1 145 ? -31.707 -9.723 16.882 1.00 43.66 145 ALA A CA 1
ATOM 1118 C C . ALA A 1 145 ? -30.593 -9.772 17.942 1.00 43.66 145 ALA A C 1
ATOM 1120 O O . ALA A 1 145 ? -29.576 -10.429 17.753 1.00 43.66 145 ALA A O 1
ATOM 1121 N N . CYS A 1 146 ? -30.800 -9.135 19.095 1.00 41.28 146 CYS A N 1
ATOM 1122 C CA . CYS A 1 146 ? -30.143 -9.600 20.319 1.00 41.28 146 CYS A CA 1
ATOM 1123 C C . CYS A 1 146 ? -31.030 -10.676 20.966 1.00 41.28 146 CYS A C 1
ATOM 1125 O O . CYS A 1 146 ? -32.046 -10.315 21.565 1.00 41.28 146 CYS A O 1
ATOM 1127 N N . PRO A 1 147 ? -30.676 -11.975 20.930 1.00 42.53 147 PRO A N 1
ATOM 1128 C CA . PRO A 1 147 ? -31.200 -12.936 21.884 1.00 42.53 147 PRO A CA 1
ATOM 1129 C C . PRO A 1 147 ? -30.413 -12.755 23.186 1.00 42.53 147 PRO A C 1
ATOM 1131 O O . PRO A 1 147 ? -29.608 -13.597 23.574 1.00 42.53 147 PRO A O 1
ATOM 1134 N N . CYS A 1 148 ? -30.601 -11.621 23.864 1.00 38.19 148 CYS A N 1
ATOM 1135 C CA . CYS A 1 148 ? -30.282 -11.591 25.280 1.00 38.19 148 CYS A CA 1
ATOM 1136 C C . CYS A 1 148 ? -31.299 -12.514 25.954 1.00 38.19 148 CYS A C 1
ATOM 1138 O O . CYS A 1 148 ? -32.501 -12.241 25.956 1.00 38.19 148 CYS A O 1
ATOM 1140 N N . ILE A 1 149 ? -30.812 -13.651 26.458 1.00 40.50 149 ILE A N 1
ATOM 1141 C CA . ILE A 1 149 ? -31.546 -14.492 27.397 1.00 40.50 149 ILE A CA 1
ATOM 1142 C C . ILE A 1 149 ? -32.039 -13.547 28.488 1.00 40.50 149 ILE A C 1
ATOM 1144 O O . ILE A 1 149 ? -31.252 -12.998 29.258 1.00 40.50 149 ILE A O 1
ATOM 1148 N N . ARG A 1 150 ? -33.347 -13.288 28.494 1.00 39.19 150 ARG A N 1
ATOM 1149 C CA . ARG A 1 150 ? -34.000 -12.637 29.618 1.00 39.19 150 ARG A CA 1
ATOM 1150 C C . ARG A 1 150 ? -33.868 -13.620 30.767 1.00 39.19 150 ARG A C 1
ATOM 1152 O O . ARG A 1 150 ? -34.569 -14.625 30.798 1.00 39.19 150 ARG A O 1
ATOM 1159 N N . LEU A 1 151 ? -32.923 -13.365 31.663 1.00 39.41 151 LEU A N 1
ATOM 1160 C CA . LEU A 1 151 ? -32.969 -13.940 32.996 1.00 39.41 151 LEU A CA 1
ATOM 1161 C C . LEU A 1 151 ? -34.248 -13.403 33.636 1.00 39.41 151 LEU A C 1
ATOM 1163 O O . LEU A 1 151 ? -34.324 -12.246 34.051 1.00 39.41 151 LEU A O 1
ATOM 1167 N N . ASP A 1 152 ? -35.284 -14.238 33.597 1.00 35.31 152 ASP A N 1
ATOM 1168 C CA . ASP A 1 152 ? -36.516 -14.058 34.343 1.00 35.31 152 ASP A CA 1
ATOM 1169 C C . ASP A 1 152 ? -36.158 -13.954 35.827 1.00 35.31 152 ASP A C 1
ATOM 1171 O O . ASP A 1 152 ? -35.783 -14.931 36.478 1.00 35.31 152 ASP A O 1
ATOM 1175 N N . CYS A 1 153 ? -36.278 -12.750 36.381 1.00 35.09 153 CYS A N 1
ATOM 1176 C CA . CYS A 1 153 ? -36.390 -12.584 37.820 1.00 35.09 153 CYS A CA 1
ATOM 1177 C C . CYS A 1 153 ? -37.679 -13.299 38.275 1.00 35.09 153 CYS A C 1
ATOM 1179 O O . CYS A 1 153 ? -38.745 -13.002 37.724 1.00 35.09 153 CYS A O 1
ATOM 1181 N N . PRO A 1 154 ? -37.642 -14.211 39.265 1.00 35.69 154 PRO A N 1
ATOM 1182 C CA . PRO A 1 154 ? -38.843 -14.895 39.721 1.00 35.69 154 PRO A CA 1
ATOM 1183 C C . PRO A 1 154 ? -39.837 -13.889 40.312 1.00 35.69 154 PRO A C 1
ATOM 1185 O O . PRO A 1 154 ? -39.542 -13.145 41.250 1.00 35.69 154 PRO A O 1
ATOM 1188 N N . GLY A 1 155 ? -41.022 -13.860 39.703 1.00 33.03 155 GLY A N 1
ATOM 1189 C CA . GLY A 1 155 ? -42.118 -12.964 40.028 1.00 33.03 155 GLY A CA 1
ATOM 1190 C C . GLY A 1 155 ? -42.665 -13.171 41.439 1.00 33.03 155 GLY A C 1
ATOM 1191 O O . GLY A 1 155 ? -42.958 -14.284 41.872 1.00 33.03 155 GLY A O 1
ATOM 1192 N N . ARG A 1 156 ? -42.861 -12.046 42.128 1.00 32.25 156 ARG A N 1
ATOM 1193 C CA . ARG A 1 156 ? -43.664 -11.917 43.342 1.00 32.25 156 ARG A CA 1
ATOM 1194 C C . ARG A 1 156 ? -45.141 -12.039 42.964 1.00 32.25 156 ARG A C 1
ATOM 1196 O O . ARG A 1 156 ? -45.669 -11.187 42.252 1.00 32.25 156 ARG A O 1
ATOM 1203 N N . GLY A 1 157 ? -45.790 -13.100 43.429 1.00 34.09 157 GLY A N 1
ATOM 1204 C CA . GLY A 1 157 ? -47.241 -13.238 43.385 1.00 34.09 157 GLY A CA 1
ATOM 1205 C C . GLY A 1 157 ? -47.930 -12.419 44.482 1.00 34.09 157 GLY A C 1
ATOM 1206 O O . GLY A 1 157 ? -47.433 -12.330 45.600 1.00 34.09 157 GLY A O 1
ATOM 1207 N N . GLU A 1 158 ? -49.098 -11.892 44.113 1.00 34.03 158 GLU A N 1
ATOM 1208 C CA . GLU A 1 158 ? -50.242 -11.502 44.954 1.00 34.03 158 GLU A CA 1
ATOM 1209 C C . GLU A 1 158 ? -50.304 -10.125 45.660 1.00 34.03 158 GLU A C 1
ATOM 1211 O O . GLU A 1 158 ? -49.759 -9.896 46.732 1.00 34.03 158 GLU A O 1
ATOM 1216 N N . ARG A 1 159 ? -51.068 -9.238 44.989 1.00 41.56 159 ARG A N 1
ATOM 1217 C CA . ARG A 1 159 ? -52.192 -8.382 45.443 1.00 41.56 159 ARG A CA 1
ATOM 1218 C C . ARG A 1 159 ? -52.082 -7.633 46.784 1.00 41.56 159 ARG A C 1
ATOM 1220 O O . ARG A 1 159 ? -52.302 -8.222 47.831 1.00 41.56 159 ARG A O 1
ATOM 1227 N N . ASP A 1 160 ? -51.921 -6.306 46.703 1.00 35.06 160 ASP A N 1
ATOM 1228 C CA . ASP A 1 160 ? -52.941 -5.311 47.113 1.00 35.06 160 ASP A CA 1
ATOM 1229 C C . ASP A 1 160 ? -52.566 -3.884 46.621 1.00 35.06 160 ASP A C 1
ATOM 1231 O O . ASP A 1 160 ? -51.431 -3.688 46.178 1.00 35.06 160 ASP A O 1
ATOM 1235 N N . PRO A 1 161 ? -53.513 -2.919 46.561 1.00 49.41 161 PRO A N 1
ATOM 1236 C CA . PRO A 1 161 ? -53.446 -1.762 45.663 1.00 49.41 161 PRO A CA 1
ATOM 1237 C C . PRO A 1 161 ? -52.741 -0.548 46.285 1.00 49.41 161 PRO A C 1
ATOM 1239 O O . PRO A 1 161 ? -53.032 -0.174 47.419 1.00 49.41 161 PRO A O 1
ATOM 1242 N N . GLU A 1 162 ? -51.898 0.142 45.508 1.00 37.72 162 GLU A N 1
ATOM 1243 C CA . GLU A 1 162 ? -51.386 1.473 45.869 1.00 37.72 162 GLU A CA 1
ATOM 1244 C C . GLU A 1 162 ? -51.984 2.589 44.985 1.00 37.72 162 GLU A C 1
ATOM 1246 O O . GLU A 1 162 ? -52.136 2.423 43.768 1.00 37.72 162 GLU A O 1
ATOM 1251 N N . PRO A 1 163 ? -52.358 3.739 45.581 1.00 50.00 163 PRO A N 1
ATOM 1252 C CA . PRO A 1 163 ? -53.203 4.740 44.950 1.00 50.00 163 PRO A CA 1
ATOM 1253 C C . PRO A 1 163 ? -52.373 5.784 44.188 1.00 50.00 163 PRO A C 1
ATOM 1255 O O . PRO A 1 163 ? -51.794 6.683 44.784 1.00 50.00 163 PRO A O 1
ATOM 1258 N N . MET A 1 164 ? -52.347 5.670 42.859 1.00 40.50 164 MET A N 1
ATOM 1259 C CA . MET A 1 164 ? -52.416 6.748 41.843 1.00 40.50 164 MET A CA 1
ATOM 1260 C C . MET A 1 164 ? -51.915 6.204 40.501 1.00 40.50 164 MET A C 1
ATOM 1262 O O . MET A 1 164 ? -50.899 6.604 39.938 1.00 40.50 164 MET A O 1
ATOM 1266 N N . GLN A 1 165 ? -52.677 5.255 39.972 1.00 46.78 165 GLN A N 1
ATOM 1267 C CA . GLN A 1 165 ? -52.520 4.738 38.626 1.00 46.78 165 GLN A CA 1
ATOM 1268 C C . GLN A 1 165 ? -53.205 5.710 37.656 1.00 46.78 165 GLN A C 1
ATOM 1270 O O . GLN A 1 165 ? -54.416 5.641 37.452 1.00 46.78 165 GLN A O 1
ATOM 1275 N N . LEU A 1 166 ? -52.452 6.636 37.053 1.00 41.34 166 LEU A N 1
ATOM 1276 C CA . LEU A 1 166 ? -52.950 7.369 35.887 1.00 41.34 166 LEU A CA 1
ATOM 1277 C C . LEU A 1 166 ? -52.905 6.423 34.687 1.00 41.34 166 LEU A C 1
ATOM 1279 O O . LEU A 1 166 ? -51.888 6.251 34.014 1.00 41.34 166 LEU A O 1
ATOM 1283 N N . GLY A 1 167 ? -54.033 5.743 34.492 1.00 38.28 167 GLY A N 1
ATOM 1284 C CA . GLY A 1 167 ? -54.284 4.872 33.362 1.00 38.28 167 GLY A CA 1
ATOM 1285 C C . GLY A 1 167 ? -54.058 5.599 32.041 1.00 38.28 167 GLY A C 1
ATOM 1286 O O . GLY A 1 167 ? -54.428 6.758 31.862 1.00 38.28 167 GLY A O 1
ATOM 1287 N N . ARG A 1 168 ? -53.474 4.879 31.082 1.00 42.03 168 ARG A N 1
ATOM 1288 C CA . ARG A 1 168 ? -53.531 5.239 29.666 1.00 42.03 168 ARG A CA 1
ATOM 1289 C C . ARG A 1 168 ? -54.988 5.168 29.204 1.00 42.03 168 ARG A C 1
ATOM 1291 O O . ARG A 1 168 ? -55.423 4.156 28.663 1.00 42.03 168 ARG A O 1
ATOM 1298 N N . SER A 1 169 ? -55.743 6.238 29.407 1.00 37.16 169 SER A N 1
ATOM 1299 C CA . SER A 1 169 ? -56.967 6.485 28.659 1.00 37.16 169 SER A CA 1
ATOM 1300 C C . SER A 1 169 ? -56.575 6.920 27.249 1.00 37.16 169 SER A C 1
ATOM 1302 O O . SER A 1 169 ? -55.899 7.932 27.065 1.00 37.16 169 SER A O 1
ATOM 1304 N N . ARG A 1 170 ? -56.984 6.143 26.240 1.00 49.19 170 ARG A N 1
ATOM 1305 C CA . ARG A 1 170 ? -57.088 6.640 24.864 1.00 49.19 170 ARG A CA 1
ATOM 1306 C C . ARG A 1 170 ? -58.057 7.821 24.903 1.00 49.19 170 ARG A C 1
ATOM 1308 O O . ARG A 1 170 ? -59.242 7.619 25.150 1.00 49.19 170 ARG A O 1
ATOM 1315 N N . LEU A 1 171 ? -57.542 9.031 24.738 1.00 34.59 171 LEU A N 1
ATOM 1316 C CA . LEU A 1 171 ? -58.365 10.232 24.678 1.00 34.59 171 LEU A CA 1
ATOM 1317 C C . LEU A 1 171 ? -58.914 10.367 23.257 1.00 34.59 171 LEU A C 1
ATOM 1319 O O . LEU A 1 171 ? -58.168 10.289 22.281 1.00 34.59 171 LEU A O 1
ATOM 1323 N N . ALA A 1 172 ? -60.238 10.479 23.171 1.00 39.34 172 ALA A N 1
ATOM 1324 C CA . ALA A 1 172 ? -60.978 10.728 21.945 1.00 39.34 172 ALA A CA 1
ATOM 1325 C C . ALA A 1 172 ? -60.710 12.151 21.417 1.00 39.34 172 ALA A C 1
ATOM 1327 O O . ALA A 1 172 ? -60.343 13.047 22.174 1.00 39.34 172 ALA A O 1
ATOM 1328 N N . GLU A 1 173 ? -60.933 12.331 20.113 1.00 41.62 173 GLU A N 1
ATOM 1329 C CA . GLU A 1 173 ? -60.601 13.468 19.228 1.00 41.62 173 GLU A CA 1
ATOM 1330 C C . GLU A 1 173 ? -61.063 14.883 19.687 1.00 41.62 173 GLU A C 1
ATOM 1332 O O . GLU A 1 173 ? -60.754 15.876 19.031 1.00 41.62 173 GLU A O 1
ATOM 1337 N N . GLU A 1 174 ? -61.750 15.021 20.824 1.00 42.34 174 GLU A N 1
ATOM 1338 C CA . GLU A 1 174 ? -62.373 16.271 21.292 1.00 42.34 174 GLU A CA 1
ATOM 1339 C C . GLU A 1 174 ? -61.468 17.136 22.207 1.00 42.34 174 GLU A C 1
ATOM 1341 O O . GLU A 1 174 ? -61.793 18.284 22.500 1.00 42.34 174 GLU A O 1
ATOM 1346 N N . GLU A 1 175 ? -60.294 16.655 22.644 1.00 40.28 175 GLU A N 1
ATOM 1347 C CA . GLU A 1 175 ? -59.379 17.417 23.529 1.00 40.28 175 GLU A CA 1
ATOM 1348 C C . GLU A 1 175 ? -58.402 18.359 22.784 1.00 40.28 175 GLU A C 1
ATOM 1350 O O . GLU A 1 175 ? -57.389 18.818 23.319 1.00 40.28 175 GLU A O 1
ATOM 1355 N N . ARG A 1 176 ? -58.721 18.720 21.534 1.00 46.12 176 ARG A N 1
ATOM 1356 C CA . ARG A 1 176 ? -58.023 19.760 20.757 1.00 46.12 176 ARG A CA 1
ATOM 1357 C C . ARG A 1 176 ? -58.381 21.180 21.225 1.00 46.12 176 ARG A C 1
ATOM 1359 O O . ARG A 1 176 ? -59.002 21.941 20.482 1.00 46.12 176 ARG A O 1
ATOM 1366 N N . ARG A 1 177 ? -57.906 21.614 22.399 1.00 35.25 177 ARG A N 1
ATOM 1367 C CA . ARG A 1 177 ? -57.716 23.058 22.668 1.00 35.25 177 ARG A CA 1
ATOM 1368 C C . ARG A 1 177 ? -56.384 23.368 23.367 1.00 35.25 177 ARG A C 1
ATOM 1370 O O . ARG A 1 177 ? -55.955 22.624 24.245 1.00 35.25 177 ARG A O 1
ATOM 1377 N N . PRO A 1 178 ? -55.710 24.468 22.976 1.00 46.72 178 PRO A N 1
ATOM 1378 C CA . PRO A 1 178 ? -54.326 24.741 23.343 1.00 46.72 178 PRO A CA 1
ATOM 1379 C C . PRO A 1 178 ? -54.214 25.200 24.800 1.00 46.72 178 PRO A C 1
ATOM 1381 O O . PRO A 1 178 ? -54.621 26.307 25.147 1.00 46.72 178 PRO A O 1
ATOM 1384 N N . ARG A 1 179 ? -53.592 24.384 25.654 1.00 44.03 179 ARG A N 1
ATOM 1385 C CA . ARG A 1 179 ? -53.095 24.837 26.961 1.00 44.03 179 ARG A CA 1
ATOM 1386 C C . ARG A 1 179 ? -51.704 25.456 26.789 1.00 44.03 179 ARG A C 1
ATOM 1388 O O . ARG A 1 179 ? -50.691 24.782 26.928 1.00 44.03 179 ARG A O 1
ATOM 1395 N N . GLY A 1 180 ? -51.657 26.745 26.467 1.00 49.03 180 GLY A N 1
ATOM 1396 C CA . GLY A 1 180 ? -50.561 27.611 26.925 1.00 49.03 180 GLY A CA 1
ATOM 1397 C C . GLY A 1 180 ? -50.922 28.182 28.304 1.00 49.03 180 GLY A C 1
ATOM 1398 O O . GLY A 1 180 ? -52.116 28.291 28.584 1.00 49.03 180 GLY A O 1
ATOM 1399 N N . PRO A 1 181 ? -49.946 28.567 29.154 1.00 47.12 181 PRO A N 1
ATOM 1400 C CA . PRO A 1 181 ? -48.995 29.604 28.749 1.00 47.12 181 PRO A CA 1
ATOM 1401 C C . PRO A 1 181 ? -47.539 29.429 29.253 1.00 47.12 181 PRO A C 1
ATOM 1403 O O . PRO A 1 181 ? -47.268 28.743 30.232 1.00 47.12 181 PRO A O 1
ATOM 1406 N N . LEU A 1 182 ? -46.627 30.167 28.598 1.00 50.28 182 LEU A N 1
ATOM 1407 C CA . LEU A 1 182 ? -45.226 30.477 28.958 1.00 50.28 182 LEU A CA 1
ATOM 1408 C C . LEU A 1 182 ? -44.151 29.508 28.431 1.00 50.28 182 LEU A C 1
ATOM 1410 O O . LEU A 1 182 ? -43.566 28.712 29.162 1.00 50.28 182 LEU A O 1
ATOM 1414 N N . ARG A 1 183 ? -43.800 29.679 27.146 1.00 59.78 183 ARG A N 1
ATOM 1415 C CA . ARG A 1 183 ? -42.494 29.261 26.610 1.00 59.78 183 ARG A CA 1
ATOM 1416 C C . ARG A 1 183 ? -41.389 30.008 27.371 1.00 59.78 183 ARG A C 1
ATOM 1418 O O . ARG A 1 183 ? -41.179 31.200 27.141 1.00 59.78 183 ARG A O 1
ATOM 1425 N N . ARG A 1 184 ? -40.731 29.314 28.299 1.00 68.00 184 ARG A N 1
ATOM 1426 C CA . ARG A 1 184 ? -39.539 29.789 29.015 1.00 68.00 184 ARG A CA 1
ATOM 1427 C C . ARG A 1 184 ? -38.288 29.386 28.245 1.00 68.00 184 ARG A C 1
ATOM 1429 O O . ARG A 1 184 ? -38.254 28.325 27.622 1.00 68.00 184 ARG A O 1
ATOM 1436 N N . CYS A 1 185 ? -37.266 30.228 28.284 1.00 70.38 185 CYS A N 1
ATOM 1437 C CA . CYS A 1 185 ? -35.955 29.884 27.760 1.00 70.38 185 CYS A CA 1
ATOM 1438 C C . CYS A 1 185 ? -35.361 28.730 28.581 1.00 70.38 185 CYS A C 1
ATOM 1440 O O . CYS A 1 185 ? -35.337 28.800 29.807 1.00 70.38 185 CYS A O 1
ATOM 1442 N N . TYR A 1 186 ? -34.851 27.684 27.927 1.00 63.34 186 TYR A N 1
ATOM 1443 C CA . TYR A 1 186 ? -34.252 26.543 28.635 1.00 63.34 186 TYR A CA 1
ATOM 1444 C C . TYR A 1 186 ? -32.908 26.879 29.300 1.00 63.34 186 TYR A C 1
ATOM 1446 O O . TYR A 1 186 ? -32.464 26.124 30.157 1.00 63.34 186 TYR A O 1
ATOM 1454 N N . ASN A 1 187 ? -32.266 27.988 28.914 1.00 63.62 187 ASN A N 1
ATOM 1455 C CA . ASN A 1 187 ? -30.991 28.407 29.499 1.00 63.62 187 ASN A CA 1
ATOM 1456 C C . ASN A 1 187 ? -31.171 29.300 30.734 1.00 63.62 187 ASN A C 1
ATOM 1458 O O . ASN A 1 187 ? -30.561 29.019 31.757 1.00 63.62 187 ASN A O 1
ATOM 1462 N N . CYS A 1 188 ? -32.003 30.344 30.655 1.00 71.50 188 CYS A N 1
ATOM 1463 C CA . CYS A 1 188 ? -32.160 31.327 31.738 1.00 71.50 188 CYS A CA 1
ATOM 1464 C C . CYS A 1 188 ? -33.516 31.282 32.459 1.00 71.50 188 CYS A C 1
ATOM 1466 O O . CYS A 1 188 ? -33.733 32.009 33.420 1.00 71.50 188 CYS A O 1
ATOM 1468 N N . GLY A 1 189 ? -34.471 30.468 31.997 1.00 61.91 189 GLY A N 1
ATOM 1469 C CA . GLY A 1 189 ? -35.790 30.326 32.628 1.00 61.91 189 GLY A CA 1
ATOM 1470 C C . GLY A 1 189 ? -36.750 31.508 32.421 1.00 61.91 189 GLY A C 1
ATOM 1471 O O . GLY A 1 189 ? -37.934 31.389 32.747 1.00 61.91 189 GLY A O 1
ATOM 1472 N N . SER A 1 190 ? -36.286 32.612 31.828 1.00 66.50 190 SER A N 1
ATOM 1473 C CA . SER A 1 190 ? -37.084 33.807 31.527 1.00 66.50 190 SER A CA 1
ATOM 1474 C C . SER A 1 190 ? -38.120 33.574 30.423 1.00 66.50 190 SER A C 1
ATOM 1476 O O . SER A 1 190 ? -37.924 32.788 29.491 1.00 66.50 190 SER A O 1
ATOM 1478 N N . THR A 1 191 ? -39.253 34.268 30.522 1.00 68.88 191 THR A N 1
ATOM 1479 C CA . THR A 1 191 ? -40.380 34.179 29.582 1.00 68.88 191 THR A CA 1
ATOM 1480 C C . THR A 1 191 ? -40.274 35.280 28.534 1.00 68.88 191 THR A C 1
ATOM 1482 O O . THR A 1 191 ? -40.017 36.423 28.892 1.00 68.88 191 THR A O 1
ATOM 1485 N N . GLY A 1 192 ? -40.501 34.965 27.256 1.00 66.88 192 GLY A N 1
ATOM 1486 C CA . GLY A 1 192 ? -40.486 35.961 26.168 1.00 66.88 192 GLY A CA 1
ATOM 1487 C C . GLY A 1 192 ? -39.482 35.680 25.046 1.00 66.88 192 GLY A C 1
ATOM 1488 O O . GLY A 1 192 ? -39.555 36.305 23.994 1.00 66.88 192 GLY A O 1
ATOM 1489 N N . HIS A 1 193 ? -38.593 34.698 25.216 1.00 76.00 193 HIS A N 1
ATOM 1490 C CA . HIS A 1 193 ? -37.721 34.187 24.156 1.00 76.00 193 HIS A CA 1
ATOM 1491 C C . HIS A 1 193 ? -37.423 32.689 24.361 1.00 76.00 193 HIS A C 1
ATOM 1493 O O . HIS A 1 193 ? -37.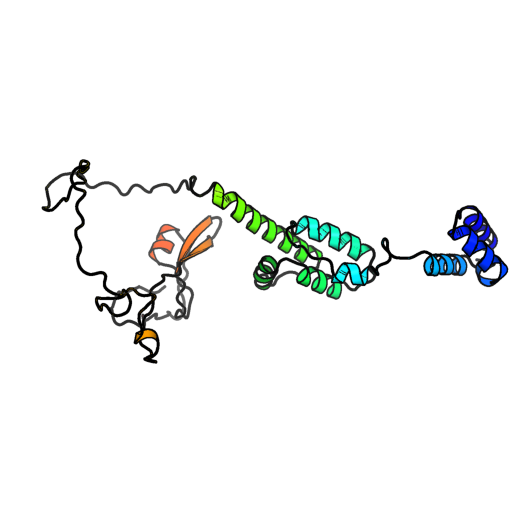669 32.130 25.428 1.00 76.00 193 HIS A O 1
ATOM 1499 N N . LEU A 1 194 ? -36.900 32.028 23.325 1.00 71.31 194 LEU A N 1
ATOM 1500 C CA . LEU A 1 194 ? -36.400 30.648 23.384 1.00 71.31 194 LEU A CA 1
ATOM 1501 C C . LEU A 1 194 ? -34.870 30.647 23.298 1.00 71.31 194 LEU A C 1
ATOM 1503 O O . LEU A 1 194 ? -34.282 31.618 22.823 1.00 71.31 194 LEU A O 1
ATOM 1507 N N . SER A 1 195 ? -34.237 29.539 23.692 1.00 68.00 195 SER A N 1
ATOM 1508 C CA . SER A 1 195 ? -32.776 29.363 23.787 1.00 68.00 195 SER A CA 1
ATOM 1509 C C . SER A 1 195 ? -31.929 29.941 22.634 1.00 68.00 195 SER A C 1
ATOM 1511 O O . SER A 1 195 ? -30.853 30.462 22.923 1.00 68.00 195 SER A O 1
ATOM 1513 N N . PRO A 1 196 ? -32.365 29.925 21.354 1.00 58.56 196 PRO A N 1
ATOM 1514 C CA . PRO A 1 196 ? -31.588 30.510 20.254 1.00 58.56 196 PRO A CA 1
ATOM 1515 C C . PRO A 1 196 ? -31.484 32.044 20.278 1.00 58.56 196 PRO A C 1
ATOM 1517 O O . PRO A 1 196 ? -30.632 32.599 19.598 1.00 58.56 196 PRO A O 1
ATOM 1520 N N . ARG A 1 197 ? -32.360 32.738 21.017 1.00 62.19 197 ARG A N 1
ATOM 1521 C CA . ARG A 1 197 ? -32.455 34.211 21.073 1.00 62.19 197 ARG A CA 1
ATOM 1522 C C . ARG A 1 197 ? -32.173 34.775 22.474 1.00 62.19 197 ARG A C 1
ATOM 1524 O O . ARG A 1 197 ? -32.632 35.862 22.805 1.00 62.19 197 ARG A O 1
ATOM 1531 N N . CYS A 1 198 ? -31.458 34.021 23.308 1.00 69.44 198 CYS A N 1
ATOM 1532 C CA . CYS A 1 198 ? -31.092 34.428 24.665 1.00 69.44 198 CYS A CA 1
ATOM 1533 C C . CYS A 1 198 ? -29.829 35.304 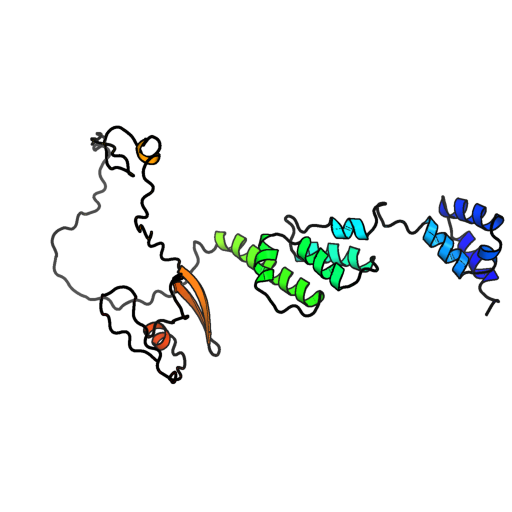24.640 1.00 69.44 198 CYS A C 1
ATOM 1535 O O . CYS A 1 198 ? -28.744 34.799 24.351 1.00 69.44 198 CYS A O 1
ATOM 1537 N N . LEU A 1 199 ? -29.963 36.601 24.942 1.00 64.12 199 LEU A N 1
ATOM 1538 C CA . LEU A 1 199 ? -28.848 37.565 24.929 1.00 64.12 199 LEU A CA 1
ATOM 1539 C C . LEU A 1 199 ? -27.874 37.420 26.115 1.00 64.12 199 LEU A C 1
ATOM 1541 O O . LEU A 1 199 ? -26.728 37.834 25.997 1.00 64.12 199 LEU A O 1
ATOM 1545 N N . GLU A 1 200 ? -28.270 36.758 27.209 1.00 58.50 200 GLU A N 1
ATOM 1546 C CA . GLU A 1 200 ? -27.388 36.465 28.362 1.00 58.50 200 GLU A CA 1
ATOM 1547 C C . GLU A 1 200 ? -26.241 35.493 28.036 1.00 58.50 200 GLU A C 1
ATOM 1549 O O . GLU A 1 200 ? -25.337 35.295 28.840 1.00 58.50 200 GLU A O 1
ATOM 1554 N N . ARG A 1 201 ? -26.222 34.899 26.836 1.00 53.25 201 ARG A N 1
ATOM 1555 C CA . ARG A 1 201 ? -25.132 34.013 26.397 1.00 53.25 201 ARG A CA 1
ATOM 1556 C C . ARG A 1 201 ? -23.805 34.750 26.152 1.00 53.25 201 ARG A C 1
ATOM 1558 O O . ARG A 1 201 ? -22.805 34.087 25.905 1.00 53.25 201 ARG A O 1
ATOM 1565 N N . ALA A 1 202 ? -23.801 36.084 26.185 1.00 51.94 202 ALA A N 1
ATOM 1566 C CA . ALA A 1 202 ? -22.632 36.913 25.890 1.00 51.94 202 ALA A CA 1
ATOM 1567 C C . ALA A 1 202 ? -21.879 37.429 27.133 1.00 51.94 202 ALA A C 1
ATOM 1569 O O . ALA A 1 202 ? -20.852 38.083 26.975 1.00 51.94 202 ALA A O 1
ATOM 1570 N N . SER A 1 203 ? -22.340 37.146 28.355 1.00 50.12 203 SER A N 1
ATOM 1571 C CA . SER A 1 203 ? -21.698 37.675 29.562 1.00 50.12 203 SER A CA 1
ATOM 157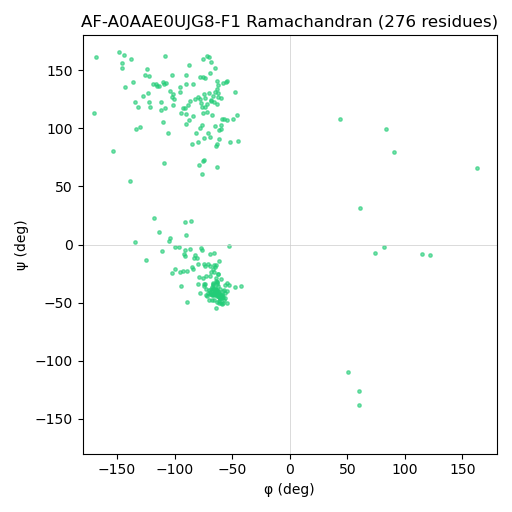2 C C . SER A 1 203 ? -21.918 36.776 30.778 1.00 50.12 203 SER A C 1
ATOM 1574 O O . SER A 1 203 ? -22.788 37.063 31.590 1.00 50.12 203 SER A O 1
ATOM 1576 N N . ASP A 1 204 ? -21.145 35.696 30.898 1.00 37.12 204 ASP A N 1
ATO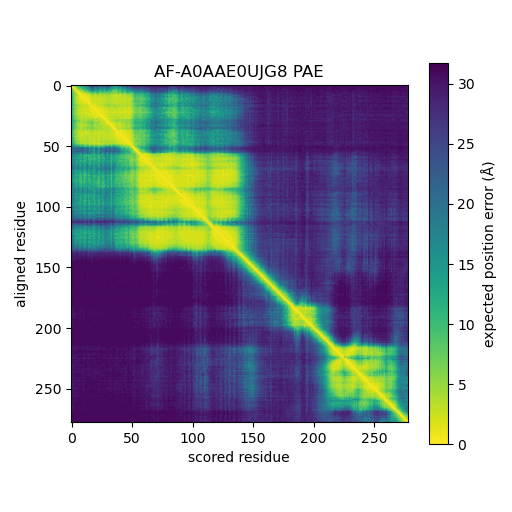M 1577 C CA . ASP A 1 204 ? -20.475 35.377 32.166 1.00 37.12 204 ASP A CA 1
ATOM 1578 C C . ASP A 1 204 ? -19.465 34.237 31.977 1.00 37.12 204 ASP A C 1
ATOM 1580 O O . ASP A 1 204 ? -19.814 33.084 31.708 1.00 37.12 204 ASP A O 1
ATOM 1584 N N . THR A 1 205 ? -18.187 34.573 32.132 1.00 45.91 205 THR A N 1
ATOM 1585 C CA . THR A 1 205 ? -17.114 33.609 32.358 1.00 45.91 205 THR A CA 1
ATOM 1586 C C . THR A 1 205 ? -17.168 33.242 33.833 1.00 45.91 205 THR A C 1
ATOM 1588 O O . THR A 1 205 ? -16.507 33.875 34.650 1.00 45.91 205 THR A O 1
ATOM 1591 N N . GLN A 1 206 ? -17.953 32.228 34.190 1.00 39.97 206 GLN A N 1
ATOM 1592 C CA . GLN A 1 206 ? -17.854 31.601 35.505 1.00 39.97 206 GLN A CA 1
ATOM 1593 C C . GLN A 1 206 ? -17.795 30.087 35.352 1.00 39.97 206 GLN A C 1
ATOM 1595 O O . GLN A 1 206 ? -18.692 29.442 34.809 1.00 39.97 206 GLN A O 1
ATOM 1600 N N . VAL A 1 207 ? -16.669 29.548 35.818 1.00 44.16 207 VAL A N 1
ATOM 1601 C CA . VAL A 1 207 ? -16.364 28.129 35.980 1.00 44.16 207 VAL A CA 1
ATOM 1602 C C . VAL A 1 207 ? -17.346 27.571 37.009 1.00 44.16 207 VAL A C 1
ATOM 1604 O O . VAL A 1 207 ? -17.102 27.586 38.209 1.00 44.16 207 VAL A O 1
ATOM 1607 N N . GLY A 1 208 ? -18.513 27.164 36.524 1.00 35.69 208 GLY A N 1
ATOM 1608 C CA . GLY A 1 208 ? -19.529 26.454 37.281 1.00 35.69 208 GLY A CA 1
ATOM 1609 C C . GLY A 1 208 ? -19.581 25.028 36.772 1.00 35.69 208 GLY A C 1
ATOM 1610 O O . GLY A 1 208 ? -20.070 24.784 35.671 1.00 35.69 208 GLY A O 1
ATOM 1611 N N . ASP A 1 209 ? -19.040 24.126 37.583 1.00 42.84 209 ASP A N 1
ATOM 1612 C CA . ASP A 1 209 ? -19.068 22.674 37.470 1.00 42.84 209 ASP A CA 1
ATOM 1613 C C . ASP A 1 209 ? -20.474 22.167 37.110 1.00 42.84 209 ASP A C 1
ATOM 1615 O O . ASP A 1 209 ? -21.341 21.920 37.948 1.00 42.84 209 ASP A O 1
ATOM 1619 N N . ARG A 1 210 ? -20.732 22.076 35.807 1.00 38.09 210 ARG A N 1
ATOM 1620 C CA . ARG A 1 210 ? -21.831 21.303 35.242 1.00 38.09 210 ARG A CA 1
ATOM 1621 C C . ARG A 1 210 ? -21.185 20.116 34.567 1.00 38.09 210 ARG A C 1
ATOM 1623 O O . ARG A 1 210 ? -21.161 20.027 33.341 1.00 38.09 210 ARG A O 1
ATOM 1630 N N . SER A 1 211 ? -20.655 19.224 35.399 1.00 42.69 211 SER A N 1
ATOM 1631 C CA . SER A 1 211 ? -20.471 17.820 35.063 1.00 42.69 211 SER A CA 1
ATOM 1632 C C . SER A 1 211 ? -21.808 17.287 34.549 1.00 42.69 211 SER A C 1
ATOM 1634 O O . SER A 1 211 ? -22.681 16.840 35.293 1.00 42.69 211 SER A O 1
ATOM 1636 N N . LEU A 1 212 ? -22.014 17.429 33.240 1.00 42.72 212 LEU A N 1
ATOM 1637 C CA . LEU A 1 212 ? -22.982 16.655 32.496 1.00 42.72 212 LEU A CA 1
ATOM 1638 C C . LEU A 1 212 ? -22.528 15.216 32.698 1.00 42.72 212 LEU A C 1
ATOM 1640 O O . LEU A 1 212 ? -21.570 14.785 32.062 1.00 42.72 212 LEU A O 1
ATOM 1644 N N . LEU A 1 213 ? -23.173 14.517 33.635 1.00 46.53 213 LEU A N 1
ATOM 1645 C CA . LEU A 1 213 ? -23.052 13.078 33.852 1.00 46.53 213 LEU A CA 1
ATOM 1646 C C . LEU A 1 213 ? -23.569 12.351 32.603 1.00 46.53 213 LEU A C 1
ATOM 1648 O O . LEU A 1 213 ? -24.608 11.698 32.607 1.00 46.53 213 LEU A O 1
ATOM 1652 N N . LEU A 1 214 ? -22.852 12.504 31.498 1.00 49.84 214 LEU A N 1
ATOM 1653 C CA . LEU A 1 214 ? -22.810 11.528 30.439 1.00 49.84 214 LEU A CA 1
ATOM 1654 C C . LEU A 1 214 ? -22.022 10.377 31.051 1.00 49.84 214 LEU A C 1
ATOM 1656 O O . LEU A 1 214 ? -20.797 10.415 31.096 1.00 49.84 214 LEU A O 1
ATOM 1660 N N . SER A 1 215 ? -22.721 9.383 31.595 1.00 57.47 215 SER A N 1
ATOM 1661 C CA . SER A 1 215 ? -22.104 8.097 31.895 1.00 57.47 215 SER A CA 1
ATOM 1662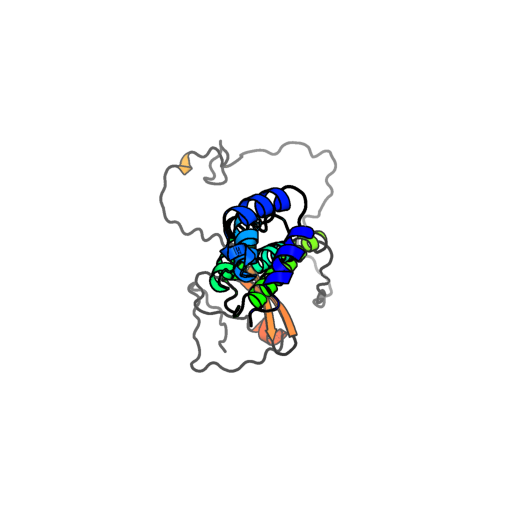 C C . SER A 1 215 ? -21.612 7.517 30.568 1.00 57.47 215 SER A C 1
ATOM 1664 O O . SER A 1 215 ? -22.379 6.884 29.837 1.00 57.47 215 SER A O 1
ATOM 1666 N N . LEU A 1 216 ? -20.360 7.814 30.215 1.00 71.19 216 LEU A N 1
ATOM 1667 C CA . LEU A 1 216 ? -19.693 7.300 29.027 1.00 71.19 216 LEU A CA 1
ATOM 1668 C C . LEU A 1 216 ? -19.462 5.814 29.264 1.00 71.19 216 LEU A C 1
ATOM 1670 O O . LEU A 1 216 ? -18.493 5.416 29.901 1.00 71.19 216 LEU A O 1
ATOM 1674 N N . THR A 1 217 ? -20.413 5.001 28.818 1.00 77.88 217 THR A N 1
ATOM 1675 C CA . THR A 1 217 ? -20.307 3.547 28.882 1.00 77.88 217 THR A CA 1
ATOM 1676 C C . THR A 1 217 ? -19.910 3.022 27.512 1.00 77.88 217 THR A C 1
ATOM 1678 O O . THR A 1 217 ? -20.560 3.329 26.513 1.00 77.88 217 THR A O 1
ATOM 1681 N N . ILE A 1 218 ? -18.820 2.259 27.453 1.00 79.88 218 ILE A N 1
ATOM 1682 C CA . ILE A 1 218 ? -18.355 1.597 26.230 1.00 79.88 218 ILE A CA 1
ATOM 1683 C C . ILE A 1 218 ? -18.495 0.085 26.423 1.00 79.88 218 ILE A C 1
ATOM 1685 O O . ILE A 1 218 ? -18.160 -0.418 27.496 1.00 79.88 218 ILE A O 1
ATOM 1689 N N . PRO A 1 219 ? -18.995 -0.666 25.426 1.00 76.81 219 PRO A N 1
ATOM 1690 C CA . PRO A 1 219 ? -18.981 -2.120 25.491 1.00 76.81 219 PRO A CA 1
ATOM 1691 C C . PRO A 1 219 ? -17.536 -2.633 25.471 1.00 76.81 219 PRO A C 1
ATOM 1693 O O . PRO A 1 219 ? -16.788 -2.361 24.533 1.00 76.81 219 PRO A O 1
ATOM 1696 N N . VAL A 1 220 ? -17.154 -3.393 26.494 1.00 79.19 220 VAL A N 1
ATOM 1697 C CA . VAL A 1 220 ? -15.839 -4.032 26.616 1.00 79.19 220 VAL A CA 1
ATOM 1698 C C . VAL A 1 220 ? -16.027 -5.542 26.682 1.00 79.19 220 VAL A C 1
ATOM 1700 O O . VAL A 1 220 ? -16.936 -6.039 27.344 1.00 79.19 220 VAL A O 1
ATOM 1703 N N . SER A 1 221 ? -15.166 -6.278 25.984 1.00 79.19 221 SER A N 1
ATOM 1704 C CA . SER A 1 221 ? -15.132 -7.738 26.042 1.00 79.19 221 SER A CA 1
ATOM 1705 C C . SER A 1 221 ? -14.127 -8.188 27.098 1.00 79.19 221 SER A C 1
ATOM 1707 O O . SER A 1 221 ? -12.932 -7.924 26.973 1.00 79.19 221 SER A O 1
ATOM 1709 N N . LEU A 1 222 ? -14.611 -8.873 28.130 1.00 76.81 222 LEU A N 1
ATOM 1710 C CA . LEU A 1 222 ? -13.782 -9.569 29.106 1.00 76.81 222 LEU A CA 1
ATOM 1711 C C . LEU A 1 222 ? -13.478 -10.970 28.578 1.00 76.81 222 LEU A C 1
ATOM 1713 O O . LEU A 1 222 ? -14.394 -11.739 28.286 1.00 76.81 222 LEU A O 1
ATOM 1717 N N . LEU A 1 223 ? -12.191 -11.286 28.462 1.00 75.94 223 LEU A N 1
ATOM 1718 C CA . LEU A 1 223 ? -11.685 -12.602 28.081 1.00 75.94 223 LEU A CA 1
ATOM 1719 C C . LEU A 1 223 ? -11.068 -13.248 29.320 1.00 75.94 223 LEU A C 1
ATOM 1721 O O . LEU A 1 223 ? -10.100 -12.718 29.865 1.00 75.94 223 LEU A O 1
ATOM 1725 N N . PHE A 1 224 ? -11.616 -14.374 29.774 1.00 72.19 224 PHE A N 1
ATOM 1726 C CA . PHE A 1 224 ? -11.024 -15.146 30.866 1.00 72.19 224 PHE A CA 1
ATOM 1727 C C . PHE A 1 224 ? -11.205 -16.646 30.624 1.00 72.19 224 PHE A C 1
ATOM 1729 O O . PHE A 1 224 ? -12.288 -17.105 30.266 1.00 72.19 224 PHE A O 1
ATOM 1736 N N . SER A 1 225 ? -10.136 -17.415 30.847 1.00 67.00 225 SER A N 1
ATOM 1737 C CA . SER A 1 225 ? -10.064 -18.841 30.489 1.00 67.00 225 SER A CA 1
ATOM 1738 C C . SER A 1 225 ? -10.490 -19.074 29.026 1.00 67.00 225 SER A C 1
ATOM 1740 O O . SER A 1 225 ? -9.787 -18.604 28.136 1.00 67.00 225 SER A O 1
ATOM 1742 N N . ASP A 1 226 ? -11.655 -19.698 28.795 1.00 64.81 226 ASP A N 1
ATOM 1743 C CA . ASP A 1 226 ? -12.252 -19.980 27.476 1.00 64.81 226 ASP A CA 1
ATOM 1744 C C . ASP A 1 226 ? -13.568 -19.203 27.222 1.00 64.81 226 ASP A C 1
ATOM 1746 O O . ASP A 1 226 ? -14.301 -19.485 26.272 1.00 64.81 226 ASP A O 1
ATOM 1750 N N . CYS A 1 227 ? -13.899 -18.225 28.073 1.00 58.91 227 CYS A N 1
ATOM 1751 C CA . CYS A 1 227 ? -15.150 -17.468 28.025 1.00 58.91 227 CYS A CA 1
ATOM 1752 C C . CYS A 1 227 ? -14.916 -16.014 27.583 1.00 58.91 227 CYS A C 1
ATOM 1754 O O . CYS A 1 227 ? -13.966 -15.356 28.012 1.00 58.91 227 CYS A O 1
ATOM 1756 N N . CYS A 1 228 ? -15.823 -15.495 26.749 1.00 70.31 228 CYS A N 1
ATOM 1757 C CA . CYS A 1 228 ? -15.849 -14.097 26.318 1.00 70.31 228 CYS A CA 1
ATOM 1758 C C . CYS A 1 228 ? -17.194 -13.470 26.690 1.00 70.31 228 CYS A C 1
ATOM 1760 O O . CYS A 1 228 ? -18.243 -13.970 26.279 1.00 70.31 228 CYS A O 1
ATOM 1762 N N . VAL A 1 229 ? -17.169 -12.380 27.459 1.00 75.38 229 VAL A N 1
ATOM 1763 C CA . VAL A 1 229 ? -18.381 -11.694 27.931 1.00 75.38 229 VAL A CA 1
ATOM 1764 C C . VAL A 1 229 ? -18.304 -10.213 27.595 1.00 75.38 229 VAL A C 1
ATOM 1766 O O . VAL A 1 229 ? -17.334 -9.541 27.936 1.00 75.38 229 VAL A O 1
ATOM 1769 N N . CYS A 1 230 ? -19.337 -9.689 26.936 1.00 77.00 230 CYS A N 1
ATOM 1770 C CA . CYS A 1 230 ? -19.454 -8.265 26.637 1.00 77.00 230 CYS A CA 1
ATOM 1771 C C . CYS A 1 230 ? -20.198 -7.552 27.767 1.00 77.00 230 CYS A C 1
ATOM 1773 O O . CYS A 1 230 ? -21.375 -7.825 27.998 1.00 77.00 230 CYS A O 1
ATOM 1775 N N . VAL A 1 231 ? -19.527 -6.616 28.435 1.00 80.38 231 VAL A N 1
ATOM 1776 C CA . VAL A 1 231 ? -20.085 -5.836 29.546 1.00 80.38 231 VAL A CA 1
ATOM 1777 C C . VAL A 1 231 ? -19.935 -4.336 29.285 1.00 80.38 231 VAL A C 1
ATOM 1779 O O . VAL A 1 231 ? -18.962 -3.914 28.655 1.00 80.38 231 VAL A O 1
ATOM 1782 N N . PRO A 1 232 ? -20.885 -3.496 29.729 1.00 77.44 232 PRO A N 1
ATOM 1783 C CA . PRO A 1 232 ? -20.724 -2.050 29.659 1.00 77.44 232 PRO A CA 1
ATOM 1784 C C . PRO A 1 232 ? -19.684 -1.590 30.691 1.00 77.44 232 PRO A C 1
ATOM 1786 O O . PRO A 1 232 ? -19.864 -1.791 31.890 1.00 77.44 232 PRO A O 1
ATOM 1789 N N . ALA A 1 233 ? -18.610 -0.947 30.235 1.00 84.25 233 ALA A N 1
ATOM 1790 C CA . ALA A 1 233 ? -17.586 -0.355 31.091 1.00 84.25 233 ALA A CA 1
ATOM 1791 C C . ALA A 1 233 ? -17.789 1.158 31.197 1.00 84.25 233 ALA A C 1
ATOM 1793 O O . ALA A 1 233 ? -17.923 1.836 30.179 1.00 84.25 233 ALA A O 1
ATOM 1794 N N . LEU A 1 234 ? -17.801 1.687 32.420 1.00 83.62 234 LEU A N 1
ATOM 1795 C CA . LEU A 1 234 ? -17.872 3.122 32.682 1.00 83.62 234 LEU A CA 1
ATOM 1796 C C . LEU A 1 234 ? -16.487 3.757 32.510 1.00 83.62 234 LEU A C 1
ATOM 1798 O O . LEU A 1 234 ? -15.529 3.329 33.149 1.00 83.62 234 LEU A O 1
ATOM 1802 N N . ILE A 1 235 ? -16.399 4.801 31.689 1.00 81.31 235 ILE A N 1
ATOM 1803 C CA . ILE A 1 235 ? -15.198 5.622 31.548 1.00 81.31 235 ILE A CA 1
ATOM 1804 C C . ILE A 1 235 ? -15.318 6.819 32.477 1.00 81.31 235 ILE A C 1
ATOM 1806 O O . ILE A 1 235 ? -16.151 7.702 32.269 1.00 81.31 235 ILE A O 1
ATOM 1810 N N . ASP A 1 236 ? -14.452 6.842 33.481 1.00 76.94 236 ASP A N 1
ATOM 1811 C CA . ASP A 1 236 ? -14.274 7.969 34.382 1.00 76.94 236 ASP A CA 1
ATOM 1812 C C . ASP A 1 236 ? -12.890 8.578 34.138 1.00 76.94 236 ASP A C 1
ATOM 1814 O O . ASP A 1 236 ? -11.863 7.933 34.358 1.00 76.94 236 ASP A O 1
ATOM 1818 N N . SER A 1 237 ? -12.858 9.832 33.678 1.00 72.31 237 SER A N 1
ATOM 1819 C CA . SER A 1 237 ? -11.617 10.588 33.468 1.00 72.31 237 SER A CA 1
ATOM 1820 C C . SER A 1 237 ? -10.806 10.796 34.755 1.00 72.31 237 SER A C 1
ATOM 1822 O O . SER A 1 237 ? -9.645 11.190 34.675 1.00 72.31 237 SER A O 1
ATOM 1824 N N . GLY A 1 238 ? -11.399 10.550 35.929 1.00 73.44 238 GLY A N 1
ATOM 1825 C CA . GLY A 1 238 ? -10.741 10.608 37.233 1.00 73.44 238 GLY A CA 1
ATOM 1826 C C . GLY A 1 238 ? -10.246 9.263 37.779 1.00 73.44 238 GLY A C 1
ATOM 1827 O O . GLY A 1 238 ? -9.652 9.241 38.859 1.00 73.44 238 GLY A O 1
ATOM 1828 N N . ALA A 1 239 ? -10.469 8.140 37.087 1.00 74.00 239 ALA A N 1
ATOM 1829 C CA . ALA A 1 239 ? -10.054 6.830 37.584 1.00 74.00 239 ALA A CA 1
ATOM 1830 C C . ALA A 1 239 ? -8.540 6.607 37.413 1.00 74.00 239 ALA A C 1
ATOM 1832 O O . ALA A 1 239 ? -8.011 6.615 36.306 1.00 74.00 239 ALA A O 1
ATOM 1833 N N . ALA A 1 240 ? -7.838 6.354 38.522 1.00 72.69 240 ALA A N 1
ATOM 1834 C CA . ALA A 1 240 ? -6.404 6.038 38.510 1.00 72.69 240 ALA A CA 1
ATOM 1835 C C . ALA A 1 240 ? -6.100 4.576 38.128 1.00 72.69 240 ALA A C 1
ATOM 1837 O O . ALA A 1 240 ? -4.957 4.241 37.823 1.00 72.69 240 ALA A O 1
ATOM 1838 N N . VAL A 1 241 ? -7.103 3.696 38.192 1.00 77.06 241 VAL A N 1
ATOM 1839 C CA . VAL A 1 241 ? -6.976 2.252 37.958 1.00 77.06 241 VAL A CA 1
ATOM 1840 C C . VAL A 1 241 ? -8.231 1.698 37.289 1.00 77.06 241 VAL A C 1
ATOM 1842 O O . VAL A 1 241 ? -9.331 2.208 37.496 1.00 77.06 241 VAL A O 1
ATOM 1845 N N . ASN A 1 242 ? -8.063 0.618 36.526 1.00 82.06 242 ASN A N 1
ATOM 1846 C CA . ASN A 1 242 ? -9.173 -0.144 35.961 1.00 82.06 242 ASN A CA 1
ATOM 1847 C C . ASN A 1 242 ? -9.774 -1.042 37.045 1.00 82.06 242 ASN A C 1
ATOM 1849 O O . ASN A 1 242 ? -9.057 -1.827 37.665 1.00 82.06 242 ASN A O 1
ATOM 1853 N N . LEU A 1 243 ? -11.082 -0.930 37.263 1.00 80.69 243 LEU A N 1
ATOM 1854 C CA . LEU A 1 243 ? -11.810 -1.690 38.275 1.00 80.69 243 LEU A CA 1
ATOM 1855 C C . LEU A 1 243 ? -12.922 -2.496 37.612 1.00 80.69 243 LEU A C 1
ATOM 1857 O O . LEU A 1 243 ? -13.541 -2.044 36.651 1.00 80.69 243 LEU A O 1
ATOM 1861 N N . ILE A 1 244 ? -13.182 -3.681 38.154 1.00 80.88 244 ILE A N 1
ATOM 1862 C CA . ILE A 1 244 ? -14.289 -4.548 37.750 1.00 80.88 244 ILE A CA 1
ATOM 1863 C C . ILE A 1 244 ? -15.221 -4.678 38.956 1.00 80.88 244 ILE A C 1
ATOM 1865 O O . ILE A 1 244 ? -14.751 -4.796 40.089 1.00 80.88 244 ILE A O 1
ATOM 1869 N N . ASP A 1 245 ? -16.534 -4.621 38.727 1.00 79.00 245 ASP A N 1
ATOM 1870 C CA . ASP A 1 245 ? -17.522 -4.794 39.792 1.00 79.00 245 ASP A CA 1
ATOM 1871 C C . ASP A 1 245 ? -17.404 -6.198 40.412 1.00 79.00 245 ASP A C 1
ATOM 1873 O O . ASP A 1 245 ? -17.371 -7.205 39.703 1.00 79.00 245 ASP A O 1
ATOM 1877 N N . GLY A 1 246 ? -17.334 -6.273 41.743 1.00 74.81 246 GLY A N 1
ATOM 1878 C CA . GLY A 1 246 ? -17.171 -7.541 42.455 1.00 74.81 246 GLY A CA 1
ATOM 1879 C C . GLY A 1 246 ? -18.343 -8.509 42.263 1.00 74.81 246 GLY A C 1
ATOM 1880 O O . GLY A 1 246 ? -18.119 -9.714 42.205 1.00 74.81 246 GLY A O 1
ATOM 1881 N N . ALA A 1 247 ? -19.570 -8.006 42.099 1.00 74.31 247 ALA A N 1
ATOM 1882 C CA . ALA A 1 247 ? -20.730 -8.848 41.817 1.00 74.31 247 ALA A CA 1
ATOM 1883 C C . ALA A 1 247 ? -20.630 -9.484 40.423 1.00 74.31 247 ALA A C 1
ATOM 1885 O O . ALA A 1 247 ? -20.967 -10.652 40.257 1.00 74.31 247 ALA A O 1
ATOM 1886 N N . LEU A 1 248 ? -20.087 -8.749 39.444 1.00 78.31 248 LEU A N 1
ATOM 1887 C CA . LEU A 1 248 ? -19.835 -9.266 38.097 1.00 78.31 248 LEU A CA 1
ATOM 1888 C C . LEU A 1 248 ? -18.751 -10.357 38.106 1.00 78.31 248 LEU A C 1
ATOM 1890 O O . LEU A 1 248 ? -18.852 -11.347 37.389 1.00 78.31 248 LEU A O 1
ATOM 1894 N N . VAL A 1 249 ? -17.715 -10.192 38.931 1.00 78.25 249 VAL A N 1
ATOM 1895 C CA . VAL A 1 249 ? -16.650 -11.194 39.115 1.00 78.25 249 VAL A CA 1
ATOM 1896 C C . VAL A 1 249 ? -17.203 -12.491 39.712 1.00 78.25 249 VAL A C 1
ATOM 1898 O O . VAL A 1 249 ? -16.834 -13.572 39.249 1.00 78.25 249 VAL A O 1
ATOM 1901 N N . GLU A 1 250 ? -18.094 -12.392 40.704 1.00 78.69 250 GLU A N 1
ATOM 1902 C CA . GLU A 1 250 ? -18.774 -13.548 41.304 1.00 78.69 250 GLU A CA 1
ATOM 1903 C C . GLU A 1 250 ? -19.734 -14.227 40.317 1.00 78.69 250 GLU A C 1
ATOM 1905 O O . GLU A 1 250 ? -19.710 -15.451 40.198 1.00 78.69 250 GLU A O 1
ATOM 1910 N N . GLU A 1 251 ? -20.523 -13.451 39.568 1.00 76.38 251 GLU A N 1
ATOM 1911 C CA . GLU A 1 251 ? -21.456 -13.958 38.552 1.00 76.38 251 GLU A CA 1
ATOM 1912 C C . GLU A 1 251 ? -20.734 -14.711 37.427 1.00 76.38 251 GLU A C 1
ATOM 1914 O O . GLU A 1 251 ? -21.187 -15.767 36.985 1.00 76.38 251 GLU A O 1
ATOM 1919 N N . LEU A 1 252 ? -19.584 -14.196 36.987 1.00 74.00 252 LEU A N 1
ATOM 1920 C CA . LEU A 1 252 ? -18.794 -14.789 35.909 1.00 74.00 252 LEU A CA 1
ATOM 1921 C C . LEU A 1 252 ? -17.814 -15.871 36.389 1.00 74.00 252 LEU A C 1
ATOM 1923 O O . LEU A 1 252 ? -17.155 -16.498 35.563 1.00 74.00 252 LEU A O 1
ATOM 1927 N N . GLY A 1 253 ? -17.701 -16.113 37.699 1.00 73.25 253 GLY A N 1
ATOM 1928 C CA . GLY A 1 253 ? -16.783 -17.116 38.248 1.00 73.25 253 GLY A CA 1
ATOM 1929 C C . GLY A 1 253 ? -15.308 -16.835 37.933 1.00 73.25 253 GLY A C 1
ATOM 1930 O O . GLY A 1 253 ? -14.516 -17.765 37.767 1.00 73.25 253 GLY A O 1
ATOM 1931 N N . ILE A 1 254 ? -14.925 -15.559 37.816 1.00 79.69 254 ILE A N 1
ATOM 1932 C CA . ILE A 1 254 ? -13.552 -15.168 37.474 1.00 79.69 254 ILE A CA 1
ATOM 1933 C C . ILE A 1 254 ? -12.629 -15.491 38.658 1.00 79.69 254 ILE A C 1
ATOM 1935 O O . ILE A 1 254 ? -12.898 -15.128 39.804 1.00 79.69 254 ILE A O 1
ATOM 1939 N N . THR A 1 255 ? -11.508 -16.169 38.391 1.00 75.12 255 THR A N 1
ATOM 1940 C CA . THR A 1 255 ? -10.529 -16.514 39.434 1.00 75.12 255 THR A CA 1
ATOM 1941 C C . THR A 1 255 ? -9.848 -15.247 39.952 1.00 75.12 255 THR A C 1
ATOM 1943 O O . THR A 1 255 ? -9.238 -14.512 39.179 1.00 75.12 255 THR A O 1
ATOM 1946 N N . THR A 1 256 ? -9.922 -14.997 41.262 1.00 77.62 256 THR A N 1
ATOM 1947 C CA . THR A 1 256 ? -9.301 -13.826 41.900 1.00 77.62 256 THR A CA 1
ATOM 1948 C C . THR A 1 256 ? -8.080 -14.220 42.728 1.00 77.62 256 THR A C 1
ATOM 1950 O O . THR A 1 256 ? -8.087 -15.221 43.444 1.00 77.62 256 THR A O 1
ATOM 1953 N N . SER A 1 257 ? -7.023 -13.410 42.656 1.00 76.31 257 SER A N 1
ATOM 1954 C CA . SER A 1 257 ? -5.851 -13.499 43.534 1.00 76.31 257 SER A CA 1
ATOM 1955 C C . SER A 1 257 ? -5.760 -12.237 44.393 1.00 76.31 257 SER A C 1
ATOM 1957 O O . SER A 1 257 ? -5.929 -11.148 43.847 1.00 76.31 257 SER A O 1
ATOM 1959 N N . PRO A 1 258 ? -5.476 -12.335 45.702 1.00 73.75 258 PRO A N 1
ATOM 1960 C CA . PRO A 1 258 ? -5.410 -11.162 46.567 1.00 73.75 258 PRO A CA 1
ATOM 1961 C C . PRO A 1 258 ? -4.238 -10.244 46.189 1.00 73.75 258 PRO A C 1
ATOM 1963 O O . PRO A 1 258 ? -3.090 -10.690 46.144 1.00 73.75 258 PRO A O 1
ATOM 1966 N N . CYS A 1 259 ? -4.509 -8.954 45.980 1.00 64.38 259 CYS A N 1
ATOM 1967 C CA . CYS A 1 259 ? -3.459 -7.954 45.797 1.00 64.38 259 CYS A CA 1
ATOM 1968 C C . CYS A 1 259 ? -2.749 -7.638 47.129 1.00 64.38 259 CYS A C 1
ATOM 1970 O O . CYS A 1 259 ? -3.385 -7.273 48.123 1.00 64.38 259 CYS A O 1
ATOM 1972 N N . VAL A 1 260 ? -1.415 -7.754 47.148 1.00 69.25 260 VAL A N 1
ATOM 1973 C CA . VAL A 1 260 ? -0.556 -7.368 48.281 1.00 69.25 260 VAL A CA 1
ATOM 1974 C C . VAL A 1 260 ? 0.439 -6.309 47.795 1.00 69.25 260 VAL A C 1
ATOM 1976 O O . VAL A 1 260 ? 1.250 -6.623 46.924 1.00 69.25 260 VAL A O 1
ATOM 1979 N N . PRO A 1 261 ? 0.431 -5.076 48.338 1.00 66.31 261 PRO A N 1
ATOM 1980 C CA . PRO A 1 261 ? -0.427 -4.556 49.409 1.00 66.31 261 PRO A CA 1
ATOM 1981 C C . PRO A 1 261 ? -1.864 -4.249 48.949 1.00 66.31 261 PRO A C 1
ATOM 1983 O O . PRO A 1 261 ? -2.128 -4.056 47.766 1.00 66.31 261 PRO A O 1
ATOM 1986 N N . SER A 1 262 ? -2.798 -4.174 49.901 1.00 64.62 262 SER A N 1
ATOM 1987 C CA . SER A 1 262 ? -4.202 -3.876 49.613 1.00 64.62 262 SER A CA 1
ATOM 1988 C C . SER A 1 262 ? -4.388 -2.438 49.122 1.00 64.62 262 SER A C 1
ATOM 1990 O O . SER A 1 262 ? -4.012 -1.472 49.791 1.00 64.62 262 SER A O 1
ATOM 1992 N N . LEU A 1 263 ? -5.004 -2.288 47.949 1.00 66.75 263 LEU A N 1
ATOM 1993 C CA . LEU A 1 263 ? -5.336 -0.985 47.382 1.00 66.75 263 LEU A CA 1
ATOM 1994 C C . LEU A 1 263 ? -6.561 -0.411 48.109 1.00 66.75 263 LEU A C 1
ATOM 1996 O O . LEU A 1 263 ? -7.644 -0.997 48.104 1.00 66.75 263 LEU A O 1
ATOM 2000 N N . ARG A 1 264 ? -6.392 0.742 48.767 1.00 62.09 264 ARG A N 1
ATOM 2001 C CA . ARG A 1 264 ? -7.503 1.502 49.358 1.00 62.09 264 ARG A CA 1
ATOM 2002 C C . ARG A 1 264 ? -8.028 2.488 48.325 1.00 62.09 264 ARG A C 1
ATOM 2004 O O . ARG A 1 264 ? -7.339 3.444 47.991 1.00 62.09 264 ARG A O 1
ATOM 2011 N N . ILE A 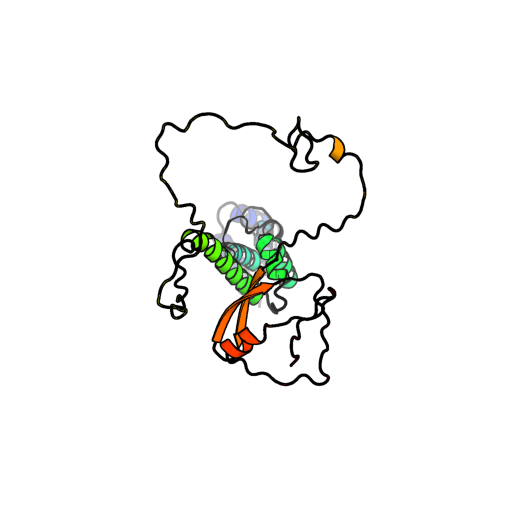1 265 ? -9.250 2.266 47.857 1.00 61.16 265 ILE A N 1
ATOM 2012 C CA . ILE A 1 265 ? -9.931 3.166 46.925 1.00 61.16 265 ILE A CA 1
ATOM 2013 C C . ILE A 1 265 ? -10.922 4.001 47.734 1.00 61.16 265 ILE A C 1
ATOM 2015 O O . ILE A 1 265 ? -11.807 3.460 48.397 1.00 61.16 265 ILE A O 1
ATOM 2019 N N . THR A 1 266 ? -10.761 5.321 47.709 1.00 55.66 266 THR A N 1
ATOM 2020 C CA . THR A 1 266 ? -11.706 6.270 48.308 1.00 55.66 266 THR A CA 1
ATOM 2021 C C . THR A 1 266 ? -12.389 7.056 47.194 1.00 55.66 266 THR A C 1
ATOM 2023 O O . THR A 1 266 ? -11.682 7.706 46.423 1.00 55.66 266 THR A O 1
ATOM 2026 N N . PRO A 1 267 ? -13.730 7.037 47.097 1.00 51.62 267 PRO A N 1
ATOM 2027 C CA . PRO A 1 267 ? -14.449 7.950 46.217 1.00 51.62 267 PRO A CA 1
ATOM 2028 C C . PRO A 1 267 ? -14.124 9.399 46.597 1.00 51.62 267 PRO A C 1
ATOM 2030 O O . PRO A 1 267 ? -14.075 9.723 47.785 1.00 51.62 267 PRO A O 1
ATOM 2033 N N . ILE A 1 268 ? -13.923 10.263 45.599 1.00 53.28 268 ILE A N 1
ATOM 2034 C CA . ILE A 1 268 ? -13.715 11.708 45.805 1.00 53.28 268 ILE A CA 1
ATOM 2035 C C . ILE A 1 268 ? -14.959 12.384 46.402 1.00 53.28 268 ILE A C 1
ATOM 2037 O O . ILE A 1 268 ? -14.843 13.434 47.030 1.00 53.28 268 ILE A O 1
ATOM 2041 N N . ASP A 1 269 ? -16.132 11.754 46.285 1.00 48.25 269 ASP A N 1
ATOM 2042 C CA . ASP A 1 269 ? -17.374 12.293 46.819 1.00 48.25 269 ASP A CA 1
ATOM 2043 C C . ASP A 1 269 ? -17.788 11.607 48.131 1.00 48.25 269 ASP A C 1
ATOM 2045 O O . ASP A 1 269 ? -17.867 10.381 48.258 1.00 48.25 269 ASP A O 1
ATOM 2049 N N . SER A 1 270 ? -18.035 12.430 49.145 1.00 39.31 270 SER A N 1
ATOM 2050 C CA . SER A 1 270 ? -18.174 12.054 50.553 1.00 39.31 270 SER A CA 1
ATOM 2051 C C . SER A 1 270 ? -19.527 11.403 50.861 1.00 39.31 270 SER A C 1
ATOM 2053 O O . SER A 1 270 ? -20.291 11.896 51.690 1.00 39.31 270 SER A O 1
ATOM 2055 N N . ARG A 1 271 ? -19.849 10.265 50.234 1.00 37.72 271 ARG A N 1
ATOM 2056 C CA . ARG A 1 271 ? -20.974 9.408 50.641 1.00 37.72 271 ARG A CA 1
ATOM 2057 C C . ARG A 1 271 ? -20.555 7.945 50.690 1.00 37.72 271 ARG A C 1
ATOM 2059 O O . ARG A 1 271 ? -20.504 7.233 49.695 1.00 37.72 271 ARG A O 1
ATOM 2066 N N . LYS A 1 272 ? -20.270 7.515 51.919 1.00 37.16 272 LYS A N 1
ATOM 2067 C CA . LYS A 1 272 ? -19.909 6.156 52.329 1.00 37.16 272 LYS A CA 1
ATOM 2068 C C . LYS A 1 272 ? -20.846 5.109 51.705 1.00 37.16 272 LYS A C 1
ATOM 2070 O O . LYS A 1 272 ? -21.988 4.969 52.136 1.00 37.16 272 LYS A O 1
ATOM 2075 N N . LYS A 1 273 ? -20.326 4.301 50.782 1.00 36.88 273 LYS A N 1
ATOM 2076 C CA . LYS A 1 273 ? -20.737 2.900 50.623 1.00 36.88 273 LYS A CA 1
ATOM 2077 C C . LYS A 1 273 ? -19.488 2.024 50.751 1.00 36.88 273 LYS A C 1
ATOM 2079 O O . LYS A 1 273 ? -18.477 2.342 50.127 1.00 36.88 273 LYS A O 1
ATOM 2084 N N . PRO A 1 274 ? -19.510 0.973 51.586 1.00 31.92 274 PRO A N 1
ATOM 2085 C CA . PRO A 1 274 ? -18.363 0.100 51.752 1.00 31.92 274 PRO A CA 1
ATOM 2086 C C . PRO A 1 274 ? -18.265 -0.822 50.535 1.00 31.92 274 PRO A C 1
ATOM 2088 O O . PRO A 1 274 ? -19.012 -1.790 50.429 1.00 31.92 274 PRO A O 1
ATOM 2091 N N . LEU A 1 275 ? -17.343 -0.529 49.623 1.00 39.31 275 LEU A N 1
ATOM 2092 C CA . LEU A 1 275 ? -16.854 -1.520 48.669 1.00 39.31 275 LEU A CA 1
ATOM 2093 C C . LEU A 1 275 ? -15.673 -2.231 49.334 1.00 39.31 275 LEU A C 1
ATOM 2095 O O . LEU A 1 275 ? -14.720 -1.589 49.783 1.00 39.31 275 LEU A O 1
ATOM 2099 N N . ARG A 1 276 ? -15.783 -3.553 49.499 1.00 30.62 276 ARG A N 1
ATOM 2100 C CA . ARG A 1 276 ? -14.699 -4.380 50.043 1.00 30.62 276 ARG A CA 1
ATOM 2101 C C . ARG A 1 276 ? -13.624 -4.550 48.960 1.00 30.62 276 ARG A C 1
ATOM 2103 O O . ARG A 1 276 ? -13.983 -4.946 47.857 1.00 30.62 276 ARG A O 1
ATOM 2110 N N . PRO A 1 277 ? -12.340 -4.293 49.255 1.00 30.48 277 PRO A N 1
ATOM 2111 C CA . PRO A 1 277 ? -11.266 -4.472 48.284 1.00 30.48 277 PRO A CA 1
ATOM 2112 C C . PRO A 1 277 ? -10.780 -5.930 48.246 1.00 30.48 277 PRO A C 1
ATOM 2114 O O . PRO A 1 277 ? -10.581 -6.536 49.307 1.00 30.48 277 PRO A O 1
ATOM 2117 N N . ARG A 1 278 ? -10.536 -6.460 47.043 1.00 43.47 278 ARG A N 1
ATOM 2118 C CA . ARG A 1 278 ? -9.586 -7.548 46.771 1.00 43.47 278 ARG A CA 1
ATOM 2119 C C . ARG A 1 278 ? -8.860 -7.294 45.465 1.00 43.47 278 ARG A C 1
ATOM 2121 O O . ARG A 1 278 ? -9.551 -6.879 44.513 1.00 43.47 278 ARG A O 1
#

Organism: NCBI:txid175788

pLDDT: mean 70.18, std 19.21, range [30.48, 96.19]

Foldseek 3Di:
DQPPFLPVLVVVLVVDDDPLNVVSVVCVVVPVVCNRGVVNVVVVSCVVPVQPVPNDDLVVVLQPAACPPHALVVSVVVLVVSVVVDPDDQVVSQVSSLVRYDPVLNVVVVVVPDDPGPVVSSVVSNVVSVVVVCCVVVVVVVVPDDPPPPPDDDDDDDDDDDDDPPDPDPDDPPPPDDDDDFDAAPPPRDGDDYVVPDPCVPDDDDPDDPPPPPQPWDFDWDDDDPDTDTDTDGDDPPDPDDDDDPVVCVVVVHDDDDDPPWDDDDPPDPDDDDDDTD

Nearest PDB structures (foldseek):
  7lga-assembly1_B  TM=8.879E-01  e=2.791E-05  Homo sapiens
  7lga-assembly2_D  TM=8.214E-01  e=2.186E-05  Homo sapiens